Protein 2NLA (pdb70)

GO terms:
  GO:1903378 positive regulation of oxidative stress-induced neuron intrinsic apoptotic signaling pathway (P, IGI)
  GO:0005634 nucleus (C, IDA)
  GO:0005739 mitochondrion (C, IDA)
  GO:0016020 membrane (C, IDA)
  GO:0034097 response to cytokine (P, IDA)
  GO:0006974 DNA damage response (P, IMP)
  GO:0010507 negative regulation of autophagy (P, IMP)
  GO:0097192 extrinsic apoptotic signaling pathway in absence of ligand (P, IMP)
  GO:0005515 protein binding (F, IPI)
  GO:0005739 mitochondrion (C, HTP)
  GO:0005829 cytosol (C, TAS)
  GO:0043066 negative regulation of apoptotic process (P, IDA)
  GO:0051434 BH3 domain binding (F, IPI)
  GO:0043065 positive regulation of apoptotic process (P, IDA)
  GO:0097136 Bcl-2 family protein complex (C, IDA)
  GO:0005737 cytoplasm (C, TAS)
  GO:0005741 mitochondrial outer membrane (C, TAS)
  GO:0008320 transmembrane protein transporter activity (F, TAS)
  GO:2000811 negative regulation of anoikis (P, IMP)
  GO:2001240 negative regulation of extrinsic apoptotic signaling pathway in absence of ligand (P, IMP)

Nearest PDB structures (foldseek):
  2nla-assembly1_A  TM=1.007E+00  e=1.272E-20  Mus musculus
  4wmw-assembly1_A  TM=9.554E-01  e=6.494E-17  Escherichia coli K-12
  8svy-assembly1_A  TM=9.550E-01  e=6.813E-17  Escherichia coli
  6qz7-assembly1_A  TM=9.581E-01  e=9.999E-17  Escherichia coli
  4zbi-assembly4_D  TM=9.427E-01  e=6.813E-17  Homo sapiens

Radius of gyration: 14.7 Å; Cα contacts (8 Å, |Δi|>4): 193; chains: 2; bounding box: 34×35×36 Å

InterPro domains:
  IPR002475 Bcl2-like [PS50062] (213-314)
  IPR013281 Apoptosis regulator, Mcl-1 [PR01866] (236-252)
  IPR013281 Apoptosis regulator, Mcl-1 [PR01866] (253-266)
  IPR013281 Apoptosis regulator, Mcl-1 [PR01866] (268-283)
  IPR013281 Apoptosis regulator, Mcl-1 [PR01866] (322-335)
  IPR013281 Apoptosis regulator, Mcl-1 [PR01866] (337-350)
  IPR020717 Apoptosis regulator, Bcl-2, BH1 motif, conserved site [PS01080] (253-272)
  IPR020726 Apoptosis regulator, Bcl-2, BH2 motif, conserved site [PS01258] (305-316)
  IPR020728 Apoptosis regulator, Bcl-2, BH3 motif, conserved site [PS01259] (209-223)
  IPR026298 Bcl-2 family [PR01862] (246-258)
  IPR026298 Bcl-2 family [PR01862] (260-288)
  IPR026298 Bcl-2 family [PR01862] (289-313)
  IPR026298 Bcl-2 family [PTHR11256] (165-340)
  IPR026298 Bcl-2 family [cd06845] (175-318)
  IPR036834 Bcl-2-like superfamily [G3DSA:1.10.437.10] (170-319)
  IPR036834 Bcl-2-like superfamily [SSF56854] (117-348)
  IPR046371 Bcl-2, Bcl-2 homology region 1-3 [PF00452] (213-312)
  IPR046371 Bcl-2, Bcl-2 homology region 1-3 [SM00337] (213-312)

Organism: Homo sapiens (NCBI:txid9606)

Solvent-accessible surface area: 9145 Å² total; per-residue (Å²): 103,107,122,42,106,18,5,43,43,0,0,7,23,1,0,91,13,32,15,62,70,73,142,66,114,155,113,2,66,100,15,30,69,31,0,99,134,0,6,106,11,0,54,119,18,0,49,12,6,10,175,96,34,110,119,31,0,90,28,8,16,194,181,50,92,6,92,74,78,82,27,1,113,46,3,14,138,27,0,62,116,6,9,77,64,60,70,15,18,10,0,3,1,0,0,0,0,0,0,0,0,21,0,0,79,45,0,81,111,67,136,66,81,95,13,6,88,36,0,1,88,13,0,0,57,0,4,8,178,56,41,98,106,61,17,98,181,45,151,14,9,62,4,0,32,91,38,3,144,105,66,192,99,33,60,3,52,133,6,0,50,90,18,7,100,164,12,123,141,109,117

Foldseek 3Di:
DQVLVLQLLLLLQLLLCLLVVHHDDDDSPRNPPLSVLLSVLLNVVLVVLCVVCVPVLVVVCVVLVADDLVSLVVVLVVLLVVCPVVDDDVVSLSNLSSSLNVVCNVCVVVVNNVSSSSNSCSSSCSCCVRVVPVCVVQVHSNNVSVVRPD/DVPPVVVVVVVVVVVVVVVVD

Sequence (171 aa):
DDLYRQSLEIISRYLREQATGSKDSKPLGEAGAAGRRALETLRRVGDGVQRNHETAFQGMLRKLDIKNEDDVKSLSRVMIHVFSDGVTNWGRIVTLISFGAFVAKHLKTINQESCIEPLAESITDVLVRTKRDWLVKQRGWDGFVEFFHVDECAQLRRIGDKVNLRQKLLN

B-factor: mean 80.22, std 4.85, range [42.9, 97.97]

CATH classification: 1.10.437.10

Structure (mmCIF, N/CA/C/O backbone):
data_2NLA
#
_entry.id   2NLA
#
_cell.length_a   85.381
_cell.length_b   85.381
_cell.length_c   46.916
_cell.angle_alpha   90.00
_cell.angle_beta   90.00
_cell.angle_gamma   120.00
#
_symmetry.space_group_name_H-M   'P 63'
#
loop_
_entity.id
_entity.type
_entity.pdbx_description
1 polymer 'FUSION PROTEIN CONSISTING OF Induced myeloid leukemia cell differentiation protein Mcl-1 homolog'
2 polymer 'Phorbol-12-myristate-13-acetate-induced protein 1'
3 water water
#
loop_
_atom_site.group_PDB
_atom_site.id
_atom_site.type_symbol
_atom_site.label_atom_id
_atom_site.label_alt_id
_atom_site.label_comp_id
_atom_site.label_asym_id
_atom_site.label_entity_id
_atom_site.label_seq_id
_atom_site.pdbx_PDB_ins_code
_atom_site.Cartn_x
_atom_site.Cartn_y
_atom_site.Cartn_z
_atom_site.occupancy
_atom_site.B_iso_or_equiv
_atom_site.auth_seq_id
_atom_site.auth_comp_id
_atom_site.auth_asym_id
_atom_site.auth_atom_id
_atom_site.pdbx_PDB_model_num
ATOM 1 N N . ASP A 1 2 ? -28.708 22.585 -9.110 1.00 96.19 172 ASP A N 1
ATOM 2 C CA . ASP A 1 2 ? -29.167 21.236 -9.556 1.00 96.26 172 ASP A CA 1
ATOM 3 C C . ASP A 1 2 ? -30.471 20.842 -8.860 1.00 95.89 172 ASP A C 1
ATOM 4 O O . ASP A 1 2 ? -30.464 20.263 -7.770 1.00 95.71 172 ASP A O 1
ATOM 9 N N . ASP A 1 3 ? -31.584 21.178 -9.506 1.00 95.58 173 ASP A N 1
ATOM 10 C CA . ASP A 1 3 ? -32.917 20.781 -9.066 1.00 95.01 173 ASP A CA 1
ATOM 11 C C . ASP A 1 3 ? -33.007 19.240 -8.998 1.00 94.17 173 ASP A C 1
ATOM 12 O O . ASP A 1 3 ? -32.761 18.667 -7.931 1.00 94.07 173 ASP A O 1
ATOM 17 N N . LEU A 1 4 ? -33.320 18.573 -10.119 1.00 93.04 174 LEU A N 1
ATOM 18 C CA . LEU A 1 4 ? -33.461 17.096 -10.125 1.00 91.69 174 LEU A CA 1
ATOM 19 C C . LEU A 1 4 ? -32.103 16.364 -10.148 1.00 90.46 174 LEU A C 1
ATOM 20 O O . LEU A 1 4 ? -31.827 15.563 -11.046 1.00 90.50 174 LEU A O 1
ATOM 25 N N . TYR A 1 5 ? -31.264 16.669 -9.161 1.00 88.83 175 TYR A N 1
ATOM 26 C CA . TYR A 1 5 ? -30.038 15.920 -8.877 1.00 87.01 175 TYR A CA 1
ATOM 27 C C . TYR A 1 5 ? -30.017 15.536 -7.400 1.00 85.85 175 TYR A C 1
ATOM 28 O O . TYR A 1 5 ? -29.629 14.428 -7.038 1.00 85.33 175 TYR A O 1
ATOM 37 N N . ARG A 1 6 ? -30.410 16.492 -6.554 1.00 84.57 176 ARG A N 1
ATOM 38 C CA . ARG A 1 6 ? -30.531 16.299 -5.109 1.00 83.22 176 ARG A CA 1
ATOM 39 C C . ARG A 1 6 ? -31.537 15.175 -4.828 1.00 82.34 176 ARG A C 1
ATOM 40 O O . ARG A 1 6 ? -31.417 14.449 -3.833 1.00 81.93 176 ARG A O 1
ATOM 48 N N . GLN A 1 7 ? -32.518 15.064 -5.731 1.00 81.30 177 GLN A N 1
ATOM 49 C CA . GLN A 1 7 ? -33.502 13.981 -5.787 1.00 80.15 177 GLN A CA 1
ATOM 50 C C . GLN A 1 7 ? -32.855 12.654 -6.152 1.00 79.64 177 GLN A C 1
ATOM 51 O O . GLN A 1 7 ? -33.261 11.613 -5.648 1.00 79.62 177 GLN A O 1
ATOM 57 N N . SER A 1 8 ? -31.861 12.680 -7.033 1.00 78.96 178 SER A N 1
ATOM 58 C CA . SER A 1 8 ? -31.112 11.458 -7.343 1.00 78.56 178 SER A CA 1
ATOM 59 C C . SER A 1 8 ? -30.184 11.094 -6.203 1.00 77.98 178 SER A C 1
ATOM 60 O O . SER A 1 8 ? -30.027 9.924 -5.871 1.00 77.76 178 SER A O 1
ATOM 63 N N . LEU A 1 9 ? -29.563 12.112 -5.621 1.00 77.72 179 LEU A N 1
ATOM 64 C CA . LEU A 1 9 ? -28.608 11.917 -4.546 1.00 77.61 179 LEU A CA 1
ATOM 65 C C . LEU A 1 9 ? -29.237 11.210 -3.356 1.00 77.79 179 LEU A C 1
ATOM 66 O O . LEU A 1 9 ? -28.654 10.271 -2.810 1.00 77.66 179 LEU A O 1
ATOM 71 N N . GLU A 1 10 ? -30.436 11.658 -2.983 1.00 78.01 180 GLU A N 1
ATOM 72 C CA . GLU A 1 10 ? -31.115 11.151 -1.806 1.00 78.20 180 GLU A CA 1
ATOM 73 C C . GLU A 1 10 ? -31.658 9.756 -2.029 1.00 78.28 180 GLU A C 1
ATOM 74 O O . GLU A 1 10 ? -31.723 8.961 -1.088 1.00 78.53 180 GLU A O 1
ATOM 80 N N . ILE A 1 11 ? -32.041 9.458 -3.268 1.00 78.47 181 ILE A N 1
ATOM 81 C CA . ILE A 1 11 ? -32.411 8.092 -3.653 1.00 78.98 181 ILE A CA 1
ATOM 82 C C . ILE A 1 11 ? -31.231 7.124 -3.456 1.00 79.18 181 ILE A C 1
ATOM 83 O O . ILE A 1 11 ? -31.352 6.110 -2.768 1.00 79.56 181 ILE A O 1
ATOM 88 N N . ILE A 1 12 ? -30.087 7.437 -4.049 1.00 79.21 182 ILE A N 1
ATOM 89 C CA . ILE A 1 12 ? -28.972 6.508 -4.003 1.00 79.18 182 ILE A CA 1
ATOM 90 C C . ILE A 1 12 ? -28.419 6.357 -2.576 1.00 79.39 182 ILE A C 1
ATOM 91 O O . ILE A 1 12 ? -28.136 5.235 -2.139 1.00 79.46 182 ILE A O 1
ATOM 96 N N . SER A 1 13 ? -28.320 7.465 -1.845 1.00 79.27 183 SER A N 1
ATOM 97 C CA . SER A 1 13 ? -27.808 7.423 -0.481 1.00 79.58 183 SER A CA 1
ATOM 98 C C . SER A 1 13 ? -28.629 6.521 0.399 1.00 79.54 183 SER A C 1
ATOM 99 O O . SER A 1 13 ? -28.082 5.800 1.222 1.00 79.41 183 SER A O 1
ATOM 102 N N . ARG A 1 14 ? -29.946 6.570 0.236 1.00 79.79 184 ARG A N 1
ATOM 103 C CA . ARG A 1 14 ? -30.816 5.840 1.146 1.00 80.25 184 ARG A CA 1
ATOM 104 C C . ARG A 1 14 ? -30.794 4.350 0.825 1.00 80.37 184 ARG A C 1
ATOM 105 O O . ARG A 1 14 ? -30.601 3.522 1.729 1.00 80.33 184 ARG A O 1
ATOM 113 N N . TYR A 1 15 ? -30.933 4.011 -0.458 1.00 80.73 185 TYR A N 1
ATOM 114 C CA . TYR A 1 15 ? -30.897 2.617 -0.874 1.00 81.09 185 TYR A CA 1
ATOM 115 C C . TYR A 1 15 ? -29.608 1.990 -0.392 1.00 81.12 185 TYR A C 1
ATOM 116 O O . TYR A 1 15 ? -29.606 0.883 0.166 1.00 80.82 185 TYR A O 1
ATOM 125 N N . LEU A 1 16 ? -28.515 2.714 -0.608 1.00 81.24 186 LEU A N 1
ATOM 126 C CA . LEU A 1 16 ? -27.206 2.244 -0.178 1.00 81.60 186 LEU A CA 1
ATOM 127 C C . LEU A 1 16 ? -27.072 2.145 1.353 1.00 81.65 186 LEU A C 1
ATOM 128 O O . LEU A 1 16 ? -26.534 1.149 1.841 1.00 81.75 186 LEU A O 1
ATOM 133 N N . ARG A 1 17 ? -27.576 3.135 2.099 1.00 81.72 187 ARG A N 1
ATOM 134 C CA . ARG A 1 17 ? -27.553 3.073 3.579 1.00 82.18 187 ARG A CA 1
ATOM 135 C C . ARG A 1 17 ? -28.386 1.919 4.145 1.00 81.62 187 ARG A C 1
ATOM 136 O O . ARG A 1 17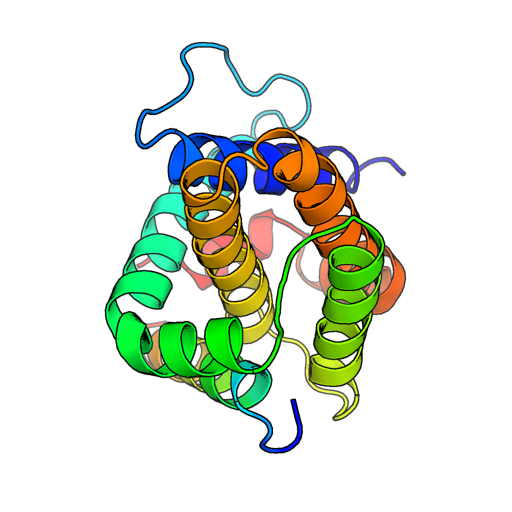 ? -27.977 1.272 5.112 1.00 81.26 187 ARG A O 1
ATOM 144 N N . GLU A 1 18 ? -29.541 1.663 3.537 1.00 81.47 188 GLU A N 1
ATOM 145 C CA . GLU A 1 18 ? -30.434 0.622 4.024 1.00 81.68 188 GLU A CA 1
ATOM 146 C C . GLU A 1 18 ? -29.893 -0.749 3.728 1.00 81.68 188 GLU A C 1
ATOM 147 O O . GLU A 1 18 ? -30.149 -1.692 4.479 1.00 81.67 188 GLU A O 1
ATOM 153 N N . GLN A 1 19 ? -29.159 -0.846 2.619 1.00 81.82 189 GLN A N 1
ATOM 154 C CA . GLN A 1 19 ? -28.493 -2.074 2.218 1.00 81.97 189 GLN A CA 1
ATOM 155 C C . GLN A 1 19 ? -27.343 -2.408 3.158 1.00 81.94 189 GLN A C 1
ATOM 156 O O . GLN A 1 19 ? -27.285 -3.511 3.700 1.00 82.09 189 GLN A O 1
ATOM 162 N N . ALA A 1 20 ? -26.444 -1.442 3.354 1.00 81.79 190 ALA A N 1
ATOM 163 C CA . ALA A 1 20 ? -25.364 -1.531 4.342 1.00 81.51 190 ALA A CA 1
ATOM 164 C C . ALA A 1 20 ? -25.864 -1.894 5.739 1.00 81.30 190 ALA A C 1
ATOM 165 O O . ALA A 1 20 ? -25.336 -2.809 6.369 1.00 81.20 190 ALA A O 1
ATOM 167 N N . THR A 1 21 ? -26.885 -1.176 6.207 1.00 81.35 191 THR A N 1
ATOM 168 C CA . THR A 1 21 ? -27.446 -1.386 7.549 1.00 81.42 191 THR A CA 1
ATOM 169 C C . THR A 1 21 ? -28.533 -2.464 7.589 1.00 81.33 191 THR A C 1
ATOM 170 O O . THR A 1 21 ? -29.057 -2.766 8.647 1.00 81.30 191 THR A O 1
ATOM 174 N N . GLY A 1 22 ? -28.881 -3.034 6.438 1.00 81.55 192 GLY A N 1
ATOM 175 C CA . GLY A 1 22 ? -29.762 -4.203 6.394 1.00 81.66 192 GLY A CA 1
ATOM 176 C C . GLY A 1 22 ? -31.187 -3.945 6.828 1.00 81.86 192 GLY A C 1
ATOM 177 O O . GLY A 1 22 ? -32.074 -4.784 6.635 1.00 81.74 192 GLY A O 1
ATOM 178 N N . SER A 1 23 ? -31.406 -2.778 7.419 1.00 82.20 193 SER A N 1
ATOM 179 C CA . SER A 1 23 ? -32.737 -2.383 7.827 1.00 82.70 193 SER A CA 1
ATOM 180 C C . SER A 1 23 ? -33.137 -1.057 7.200 1.00 82.92 193 SER A C 1
ATOM 181 O O . SER A 1 23 ? -32.290 -0.174 6.970 1.00 82.43 193 SER A O 1
ATOM 184 N N . LYS A 1 24 ? -34.444 -0.956 6.932 1.00 83.55 194 LYS A N 1
ATOM 185 C CA . LYS A 1 24 ? -35.075 0.205 6.295 1.00 83.98 194 LYS A CA 1
ATOM 186 C C . LYS A 1 24 ? -35.195 1.369 7.253 1.00 83.93 194 LYS A C 1
ATOM 187 O O . LYS A 1 24 ? -35.478 1.192 8.437 1.00 83.68 194 LYS A O 1
ATOM 193 N N . ASP A 1 25 ? -34.966 2.559 6.716 1.00 84.29 195 ASP A N 1
ATOM 194 C CA . ASP A 1 25 ? -34.904 3.773 7.508 1.00 85.08 195 ASP A CA 1
ATOM 195 C C . ASP A 1 25 ? -36.315 4.266 7.864 1.00 85.19 195 ASP A C 1
ATOM 196 O O . ASP A 1 25 ? -37.235 4.187 7.046 1.00 85.43 195 ASP A O 1
ATOM 201 N N . SER A 1 26 ? -36.482 4.769 9.084 1.00 85.19 196 SER A N 1
ATOM 202 C CA . SER A 1 26 ? -37.801 5.173 9.561 1.00 85.35 196 SER A CA 1
ATOM 203 C C . SER A 1 26 ? -38.208 6.624 9.268 1.00 85.54 196 SER A C 1
ATOM 204 O O . SER A 1 26 ? -39.339 7.011 9.570 1.00 85.36 196 SER A O 1
ATOM 207 N N . LYS A 1 27 ? -37.310 7.417 8.678 1.00 85.84 197 LYS A N 1
ATOM 208 C CA . LYS A 1 27 ? -37.608 8.832 8.348 1.00 86.07 197 LYS A CA 1
ATOM 209 C C . LYS A 1 27 ? -38.035 9.014 6.877 1.00 86.13 197 LYS A C 1
ATOM 210 O O . LYS A 1 27 ? -37.373 8.474 5.981 1.00 86.06 197 LYS A O 1
ATOM 216 N N . PRO A 1 28 ? -39.149 9.751 6.624 1.00 86.24 198 PRO A N 1
ATOM 217 C CA . PRO A 1 28 ? -39.644 9.986 5.252 1.00 86.58 198 PRO A CA 1
ATOM 218 C C . PRO A 1 28 ? -38.617 10.683 4.330 1.00 87.02 198 PRO A C 1
ATOM 219 O O . PRO A 1 28 ? -37.948 11.625 4.770 1.00 87.20 198 PRO A O 1
ATOM 223 N N . LEU A 1 29 ? -38.515 10.222 3.075 1.00 87.43 199 LEU A N 1
ATOM 224 C CA . LEU A 1 29 ? -37.532 10.718 2.083 1.00 87.73 199 LEU A CA 1
ATOM 225 C C . LEU A 1 29 ? -37.874 12.120 1.531 1.00 87.90 199 LEU A C 1
ATOM 226 O O . LEU A 1 29 ? -38.302 12.261 0.377 1.00 88.08 199 LEU A O 1
ATOM 231 N N . GLY A 1 30 ? -37.628 13.146 2.351 1.00 88.03 200 GLY A N 1
ATOM 232 C CA . GLY A 1 30 ? -38.245 14.480 2.212 1.00 88.03 200 GLY A CA 1
ATOM 233 C C . GLY A 1 30 ? -37.753 15.473 1.169 1.00 88.06 200 GLY A C 1
ATOM 234 O O . GLY A 1 30 ? -38.363 16.543 1.004 1.00 87.98 200 GLY A O 1
ATOM 235 N N . GLU A 1 31 ? -36.654 15.146 0.481 1.00 88.02 201 GLU A N 1
ATOM 236 C CA . GLU A 1 31 ? -36.219 15.937 -0.680 1.00 88.10 201 GLU A CA 1
ATOM 237 C C . GLU A 1 31 ? -36.055 15.078 -1.936 1.00 87.43 201 GLU A C 1
ATOM 238 O O . GLU A 1 31 ? -34.993 15.045 -2.556 1.00 87.50 201 GLU A O 1
ATOM 244 N N . ALA A 1 32 ? -37.128 14.370 -2.276 1.00 86.94 202 ALA A N 1
ATOM 245 C CA . ALA A 1 32 ? -37.278 13.697 -3.559 1.00 86.49 202 ALA A CA 1
ATOM 246 C C . ALA A 1 32 ? -38.756 13.730 -3.882 1.00 86.15 202 ALA A C 1
ATOM 247 O O . ALA A 1 32 ? -39.151 13.685 -5.043 1.00 86.00 202 ALA A O 1
ATOM 249 N N . GLY A 1 33 ? -39.560 13.820 -2.824 1.00 86.03 203 GLY A N 1
ATOM 250 C CA . GLY A 1 33 ? -41.009 13.946 -2.923 1.00 85.74 203 GLY A CA 1
ATOM 251 C C . GLY A 1 33 ? -41.664 12.745 -3.579 1.00 85.44 203 GLY A C 1
ATOM 252 O O . GLY A 1 33 ? -41.189 11.611 -3.440 1.00 85.29 203 GLY A O 1
ATOM 253 N N . ALA A 1 34 ? -42.752 13.006 -4.303 1.00 85.17 204 ALA A N 1
ATOM 254 C CA . ALA A 1 34 ? -43.541 11.955 -4.945 1.00 84.72 204 ALA A CA 1
ATOM 255 C C . ALA A 1 34 ? -42.720 11.167 -5.968 1.00 84.31 204 ALA A C 1
ATOM 256 O O . ALA A 1 34 ? -42.670 9.928 -5.898 1.00 84.17 204 ALA A O 1
ATOM 258 N N . ALA A 1 35 ? -42.066 11.891 -6.885 1.00 83.81 205 ALA A N 1
ATOM 259 C CA . ALA A 1 35 ? -41.222 11.294 -7.941 1.00 83.27 205 ALA A CA 1
ATOM 260 C C . ALA A 1 35 ? -40.142 10.339 -7.409 1.00 82.77 205 ALA A C 1
ATOM 261 O O . ALA A 1 35 ? -40.064 9.187 -7.839 1.00 82.55 205 ALA A O 1
ATOM 263 N N . GLY A 1 36 ? -39.344 10.823 -6.456 1.00 82.48 206 GLY A N 1
ATOM 264 C CA . GLY A 1 36 ? -38.197 10.090 -5.915 1.00 82.21 206 GLY A CA 1
ATOM 265 C C . GLY A 1 36 ? -38.456 8.920 -4.971 1.00 81.89 206 GLY A C 1
ATOM 266 O O . GLY A 1 36 ? -37.671 7.959 -4.949 1.00 82.04 206 GLY A O 1
ATOM 267 N N . ARG A 1 37 ? -39.530 8.994 -4.183 1.00 81.32 207 ARG A N 1
ATOM 268 C CA . ARG A 1 37 ? -39.900 7.893 -3.295 1.00 80.85 207 ARG A CA 1
ATOM 269 C C . ARG A 1 37 ? -40.380 6.678 -4.076 1.00 80.70 207 ARG A C 1
ATOM 270 O O . ARG A 1 37 ? -40.006 5.547 -3.733 1.00 80.52 207 ARG A O 1
ATOM 278 N N . ARG A 1 38 ? -41.186 6.926 -5.122 1.00 80.60 208 ARG A N 1
ATOM 279 C CA . ARG A 1 38 ? -41.640 5.894 -6.087 1.00 80.33 208 ARG A CA 1
ATOM 280 C C . ARG A 1 38 ? -40.502 5.026 -6.674 1.00 80.65 208 ARG A C 1
ATOM 281 O O . ARG A 1 38 ? -40.630 3.798 -6.743 1.00 80.72 208 ARG A O 1
ATOM 289 N N . ALA A 1 39 ? -39.402 5.676 -7.079 1.00 80.81 209 ALA A N 1
ATOM 290 C CA . ALA A 1 39 ? -38.213 5.026 -7.673 1.00 80.55 209 ALA A CA 1
ATOM 291 C C . ALA A 1 39 ? -37.377 4.249 -6.664 1.00 80.56 209 ALA A C 1
ATOM 292 O O . ALA A 1 39 ? -36.681 3.308 -7.039 1.00 80.52 209 ALA A O 1
ATOM 294 N N . LEU A 1 40 ? -37.423 4.671 -5.397 1.00 80.54 210 LEU A N 1
ATOM 295 C CA . LEU A 1 40 ? -36.772 3.962 -4.296 1.00 80.35 210 LEU A CA 1
ATOM 296 C C . LEU A 1 40 ? -37.446 2.603 -4.104 1.00 80.11 210 LEU A C 1
ATOM 297 O O . LEU A 1 40 ? -36.777 1.581 -3.958 1.00 79.65 210 LEU A O 1
ATOM 302 N N . GLU A 1 41 ? -38.779 2.620 -4.114 1.00 80.09 211 GLU A N 1
ATOM 303 C CA . GLU A 1 41 ? -39.604 1.415 -4.079 1.00 80.39 211 GLU A CA 1
ATOM 304 C C . GLU A 1 41 ? -39.255 0.471 -5.243 1.00 79.67 211 GLU A C 1
ATOM 305 O O . GLU A 1 41 ? -39.212 -0.748 -5.045 1.00 79.53 211 GLU A O 1
ATOM 311 N N . THR A 1 42 ? -39.030 1.047 -6.439 1.00 79.01 212 THR A N 1
ATOM 312 C CA . THR A 1 42 ? -38.638 0.311 -7.662 1.00 78.69 212 THR A CA 1
ATOM 313 C C . THR A 1 42 ? -37.203 -0.193 -7.581 1.00 78.62 212 THR A C 1
ATOM 314 O O . THR A 1 42 ? -36.896 -1.302 -8.048 1.00 78.55 212 THR A O 1
ATOM 318 N N . LEU A 1 43 ? -36.331 0.656 -7.025 1.00 78.22 213 LEU A N 1
ATOM 319 C CA . LEU A 1 43 ? -34.914 0.386 -6.893 1.00 77.52 213 LEU A CA 1
ATOM 320 C C . LEU A 1 43 ? -34.677 -0.748 -5.912 1.00 77.46 213 LEU A C 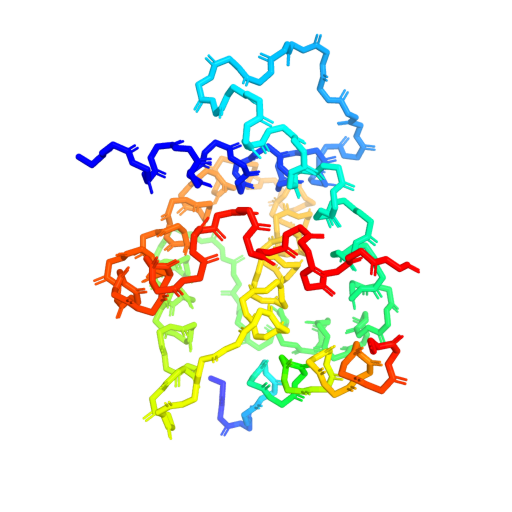1
ATOM 321 O O . LEU A 1 43 ? -33.976 -1.701 -6.229 1.00 77.82 213 LEU A O 1
ATOM 326 N N . ARG A 1 44 ? -35.267 -0.654 -4.726 1.00 76.99 214 ARG A N 1
ATOM 327 C CA . ARG A 1 44 ? -35.249 -1.762 -3.792 1.00 76.70 214 ARG A CA 1
ATOM 328 C C . ARG A 1 44 ? -35.647 -3.046 -4.475 1.00 76.52 214 ARG A C 1
ATOM 329 O O . ARG A 1 44 ? -35.030 -4.066 -4.257 1.00 76.42 214 ARG A O 1
ATOM 337 N N . ARG A 1 45 ? -36.694 -3.002 -5.294 1.00 76.89 215 ARG A N 1
ATOM 338 C CA . ARG A 1 45 ? -37.163 -4.206 -5.983 1.00 77.02 215 ARG A CA 1
ATOM 339 C C . ARG A 1 45 ? -36.153 -4.733 -6.993 1.00 77.54 215 ARG A C 1
ATOM 340 O O . ARG A 1 45 ? -35.745 -5.886 -6.901 1.00 77.90 215 ARG A O 1
ATOM 348 N N . VAL A 1 46 ? -35.736 -3.896 -7.939 1.00 77.84 216 VAL A N 1
ATOM 349 C CA . VAL A 1 46 ? -34.840 -4.375 -8.995 1.00 78.28 216 VAL A CA 1
ATOM 350 C C . VAL A 1 46 ? -33.381 -4.604 -8.520 1.00 78.37 216 VAL A C 1
ATOM 351 O O . VAL A 1 46 ? -32.822 -5.678 -8.750 1.00 78.57 216 VAL A O 1
ATOM 355 N N . GLY A 1 47 ? -32.801 -3.621 -7.826 1.00 78.30 217 GLY A N 1
ATOM 356 C CA . GLY A 1 47 ? -31.427 -3.708 -7.305 1.00 77.88 217 GLY A CA 1
ATOM 357 C C . GLY A 1 47 ? -31.124 -4.909 -6.418 1.00 77.65 217 GLY A C 1
ATOM 358 O O . GLY A 1 47 ? -29.998 -5.399 -6.397 1.00 78.00 217 GLY A O 1
ATOM 359 N N . ASP A 1 48 ? -32.121 -5.390 -5.682 1.00 77.35 218 ASP A N 1
ATOM 360 C CA . ASP A 1 48 ? -31.946 -6.580 -4.846 1.00 77.15 218 ASP A CA 1
ATOM 361 C C . ASP A 1 48 ? -31.899 -7.847 -5.687 1.00 77.21 218 ASP A C 1
ATOM 362 O O . ASP A 1 48 ? -31.272 -8.828 -5.293 1.00 77.36 218 ASP A O 1
ATOM 367 N N . GLY A 1 49 ? -32.580 -7.826 -6.831 1.00 77.10 219 GLY A N 1
ATOM 368 C CA . GLY A 1 49 ? -32.552 -8.945 -7.762 1.00 77.28 219 GLY A CA 1
ATOM 369 C C . GLY A 1 49 ? -31.235 -8.964 -8.505 1.00 77.60 219 GLY A C 1
ATOM 370 O O . GLY A 1 49 ? -30.616 -10.024 -8.673 1.00 77.72 219 GLY A O 1
ATOM 371 N N . VAL A 1 50 ? -30.808 -7.772 -8.927 1.00 77.56 220 VAL A N 1
ATOM 372 C CA . VAL A 1 50 ? -29.552 -7.584 -9.618 1.00 77.34 220 VAL A CA 1
ATOM 373 C C . VAL A 1 50 ? -28.491 -8.150 -8.720 1.00 77.42 220 VAL A C 1
ATOM 374 O O . VAL A 1 50 ? -27.698 -8.965 -9.165 1.00 77.66 220 VAL A O 1
ATOM 378 N N . GLN A 1 51 ? -28.507 -7.738 -7.450 1.00 77.28 221 GLN A N 1
ATOM 379 C CA . GLN A 1 51 ? -27.497 -8.148 -6.473 1.00 77.28 221 GLN A CA 1
ATOM 380 C C . GLN A 1 51 ? -27.500 -9.653 -6.312 1.00 77.28 221 GLN A C 1
ATOM 381 O O . GLN A 1 51 ? -26.457 -10.296 -6.232 1.00 77.06 221 GLN A O 1
ATOM 387 N N . ARG A 1 52 ? -28.702 -10.201 -6.311 1.00 77.91 222 ARG A N 1
ATOM 388 C CA . ARG A 1 52 ? -28.919 -11.611 -6.055 1.00 78.41 222 ARG A CA 1
ATOM 389 C C . ARG A 1 52 ? -28.577 -12.417 -7.297 1.00 77.86 222 ARG A C 1
ATOM 390 O O . ARG A 1 52 ? -28.001 -13.504 -7.188 1.00 78.07 222 ARG A O 1
ATOM 398 N N . ASN A 1 53 ? -28.916 -11.878 -8.464 1.00 76.91 223 ASN A N 1
ATOM 399 C CA . ASN A 1 53 ? -28.602 -12.544 -9.721 1.00 76.69 223 ASN A CA 1
ATOM 400 C C . ASN A 1 53 ? -27.131 -12.555 -10.085 1.00 75.93 223 ASN A C 1
ATOM 401 O O . ASN A 1 53 ? -26.659 -13.472 -10.734 1.00 75.89 223 ASN A O 1
ATOM 406 N N . HIS A 1 54 ? -26.411 -11.528 -9.678 1.00 75.51 224 HIS A N 1
ATOM 407 C CA . HIS A 1 54 ? -25.024 -11.386 -10.083 1.00 75.17 224 HIS A CA 1
ATOM 408 C C . HIS A 1 54 ? -24.082 -11.364 -8.906 1.00 75.08 224 HIS A C 1
ATOM 409 O O . HIS A 1 54 ? -22.959 -10.857 -9.044 1.00 74.88 224 HIS A O 1
ATOM 416 N N . GLU A 1 55 ? -24.548 -11.922 -7.774 1.00 74.93 225 GLU A N 1
ATOM 417 C CA . GLU A 1 55 ? -23.772 -12.047 -6.528 1.00 74.94 225 GLU A CA 1
ATOM 418 C C . GLU A 1 55 ? -22.327 -12.540 -6.770 1.00 75.35 225 GLU A C 1
ATOM 419 O O . GLU A 1 55 ? -21.388 -11.966 -6.200 1.00 75.41 225 GLU A O 1
ATOM 425 N N . THR A 1 56 ? -22.140 -13.559 -7.624 1.00 75.24 226 THR A N 1
ATOM 426 C CA . THR A 1 56 ? -20.783 -14.019 -7.942 1.00 75.44 226 THR A CA 1
ATOM 427 C C . THR A 1 56 ? -19.979 -13.008 -8.782 1.00 75.73 226 THR A C 1
ATOM 428 O O . THR A 1 56 ? -18.853 -12.648 -8.414 1.00 75.61 226 THR A O 1
ATOM 432 N N . ALA A 1 57 ? -20.553 -12.562 -9.900 1.00 76.01 227 ALA A N 1
ATOM 433 C CA . ALA A 1 57 ? -19.928 -11.534 -10.729 1.00 76.13 227 ALA A CA 1
ATOM 434 C C . ALA A 1 57 ? -19.575 -10.341 -9.852 1.00 76.53 227 ALA A C 1
ATOM 435 O O . ALA A 1 57 ? -18.465 -9.798 -9.903 1.00 76.42 227 ALA A O 1
ATOM 437 N N . PHE A 1 58 ? -20.526 -9.952 -9.020 1.00 77.14 228 PHE A N 1
ATOM 438 C CA . PHE A 1 58 ? -20.328 -8.804 -8.161 1.00 77.88 228 PHE A CA 1
ATOM 439 C C . PHE A 1 58 ? -19.156 -9.005 -7.233 1.00 78.36 228 PHE A C 1
ATOM 440 O O . PHE A 1 58 ? -18.270 -8.142 -7.166 1.00 78.45 228 PHE A O 1
ATOM 448 N N . GLN A 1 59 ? -19.149 -10.163 -6.561 1.00 78.99 229 GLN A N 1
ATOM 449 C CA . GLN A 1 59 ? -18.094 -10.549 -5.616 1.00 79.20 229 GLN A CA 1
ATOM 450 C C . GLN A 1 59 ? -16.735 -10.567 -6.297 1.00 79.47 229 GLN A C 1
ATOM 451 O O . GLN A 1 59 ? -15.762 -10.080 -5.748 1.00 79.23 229 GLN A O 1
ATOM 457 N N . GLY A 1 60 ? -16.686 -11.095 -7.511 1.00 80.34 230 GLY A N 1
ATOM 458 C CA . GLY A 1 60 ? -15.457 -11.109 -8.288 1.00 81.71 230 GLY A CA 1
ATOM 459 C C . GLY A 1 60 ? -14.842 -9.738 -8.496 1.00 82.80 230 GLY A C 1
ATOM 460 O O . GLY A 1 60 ? -13.615 -9.585 -8.442 1.00 82.82 230 GLY A O 1
ATOM 461 N N . MET A 1 61 ? -15.695 -8.743 -8.737 1.00 83.85 231 MET A N 1
ATOM 462 C CA . MET A 1 61 ? -15.237 -7.384 -9.008 1.00 85.27 231 MET A CA 1
ATOM 463 C C . MET A 1 61 ? -14.826 -6.623 -7.765 1.00 84.67 231 MET A C 1
ATOM 464 O O . MET A 1 61 ? -13.783 -5.955 -7.772 1.00 85.02 231 MET A O 1
ATOM 469 N N . LEU A 1 62 ? -15.644 -6.705 -6.714 1.00 84.07 232 LEU A N 1
ATOM 470 C CA . LEU A 1 62 ? -15.314 -6.094 -5.425 1.00 83.44 232 LEU A CA 1
ATOM 471 C C . LEU A 1 62 ? -13.938 -6.552 -4.886 1.00 83.29 232 LEU A C 1
ATOM 472 O O . LEU A 1 62 ? -13.233 -5.788 -4.213 1.00 83.29 232 LEU A O 1
ATOM 477 N N . ARG A 1 63 ? -13.563 -7.788 -5.209 1.00 83.08 233 ARG A N 1
ATOM 478 C CA . ARG A 1 63 ? -12.236 -8.317 -4.917 1.00 83.31 233 ARG A CA 1
ATOM 479 C C . ARG A 1 63 ? -11.133 -7.503 -5.611 1.00 83.71 233 ARG A C 1
ATOM 480 O O . ARG A 1 63 ? -10.306 -6.871 -4.939 1.00 83.87 233 ARG A O 1
ATOM 488 N N . LYS A 1 64 ? -11.149 -7.504 -6.949 1.00 83.93 234 LYS A N 1
ATOM 489 C CA . LYS A 1 64 ? -10.146 -6.815 -7.783 1.00 84.36 234 LYS A CA 1
ATOM 490 C C . LYS A 1 64 ? -9.921 -5.354 -7.421 1.00 84.12 234 LYS A C 1
ATOM 491 O O . LYS A 1 64 ? -8.804 -4.852 -7.528 1.00 84.15 234 LYS A O 1
ATOM 497 N N . LEU A 1 65 ? -10.992 -4.688 -7.002 1.00 84.11 235 LEU A N 1
ATOM 498 C CA . LEU A 1 65 ? -10.935 -3.307 -6.576 1.00 84.24 235 LEU A CA 1
ATOM 499 C C . LEU A 1 65 ? -10.827 -3.330 -5.085 1.00 84.67 235 LEU A C 1
ATOM 500 O O . LEU A 1 65 ? -11.815 -3.163 -4.375 1.00 85.32 235 LEU A O 1
ATOM 505 N N . ASP A 1 66 ? -9.630 -3.598 -4.608 1.00 85.12 236 ASP A N 1
ATOM 506 C CA . ASP A 1 66 ? -9.331 -3.495 -3.195 1.00 85.76 236 ASP A CA 1
ATOM 507 C C . ASP A 1 66 ? -9.848 -2.139 -2.718 1.00 85.72 236 ASP A C 1
ATOM 508 O O . ASP A 1 66 ? -9.250 -1.090 -2.988 1.00 85.88 236 ASP A O 1
ATOM 513 N N . ILE A 1 67 ? -10.974 -2.179 -2.020 1.00 85.79 237 ILE A N 1
ATOM 514 C CA . ILE A 1 67 ? -11.755 -0.971 -1.762 1.00 86.01 237 ILE A CA 1
ATOM 515 C C . ILE A 1 67 ? -11.696 -0.581 -0.276 1.00 85.72 237 ILE A C 1
ATOM 516 O O . ILE A 1 67 ? -12.229 -1.266 0.603 1.00 85.69 237 ILE A O 1
ATOM 521 N N . LYS A 1 68 ? -11.008 0.515 -0.003 1.00 85.35 238 LYS A N 1
ATOM 522 C CA . LYS A 1 68 ? -10.692 0.873 1.365 1.00 85.17 238 LYS A CA 1
ATOM 523 C C . LYS A 1 68 ? -11.044 2.344 1.583 1.00 85.14 238 LYS A C 1
ATOM 524 O O . LYS A 1 68 ? -12.170 2.648 1.947 1.00 85.48 238 LYS A O 1
ATOM 530 N N . ASN A 1 69 ? -10.085 3.242 1.328 1.00 84.89 239 ASN A N 1
ATOM 531 C CA . ASN A 1 69 ? -10.238 4.695 1.489 1.00 84.30 239 ASN A CA 1
ATOM 532 C C . ASN A 1 69 ? -11.220 5.391 0.525 1.00 84.05 239 ASN A C 1
ATOM 533 O O . ASN A 1 69 ? -11.963 4.743 -0.232 1.00 83.67 239 ASN A O 1
ATOM 538 N N . GLU A 1 70 ? -11.181 6.723 0.542 1.00 83.80 240 GLU A N 1
ATOM 539 C CA . GLU A 1 70 ? -12.086 7.551 -0.263 1.00 83.57 240 GLU A CA 1
ATOM 540 C C . GLU A 1 70 ? -11.649 7.630 -1.729 1.00 83.34 240 GLU A C 1
ATOM 541 O O . GLU A 1 70 ? -12.490 7.766 -2.639 1.00 83.28 240 GLU A O 1
ATOM 547 N N . ASP A 1 71 ? -10.340 7.538 -1.955 1.00 82.71 241 ASP A N 1
ATOM 548 C CA . ASP A 1 71 ? -9.818 7.571 -3.308 1.00 82.17 241 ASP A CA 1
ATOM 549 C C . ASP A 1 71 ? -10.207 6.349 -4.131 1.00 81.65 241 ASP A C 1
ATOM 550 O O . ASP A 1 71 ? -10.387 6.465 -5.348 1.00 81.34 241 ASP A O 1
ATOM 555 N N . ASP A 1 72 ? -10.320 5.194 -3.464 1.00 81.13 242 ASP A N 1
ATOM 556 C CA . ASP A 1 72 ? -10.770 3.954 -4.089 1.00 80.73 242 ASP A CA 1
ATOM 557 C C . ASP A 1 72 ? -12.177 4.178 -4.563 1.00 80.51 242 ASP A C 1
ATOM 558 O O . ASP A 1 72 ? -12.612 3.601 -5.548 1.00 80.51 242 ASP A O 1
ATOM 563 N N . VAL A 1 73 ? -12.895 5.029 -3.842 1.00 80.51 243 VAL A N 1
ATOM 564 C CA . VAL A 1 73 ? -14.278 5.350 -4.173 1.00 80.04 243 VAL A CA 1
ATOM 565 C C . VAL A 1 73 ? -14.301 6.282 -5.393 1.00 79.89 243 VAL A C 1
ATOM 566 O O . VAL A 1 73 ? -15.035 6.039 -6.350 1.00 79.72 243 VAL A O 1
ATOM 570 N N . LYS A 1 74 ? -13.476 7.329 -5.358 1.00 79.78 244 LYS A N 1
ATOM 571 C CA . LYS A 1 74 ? -13.314 8.231 -6.506 1.00 79.79 244 LYS A CA 1
ATOM 572 C C . LYS A 1 74 ? -12.838 7.475 -7.751 1.00 79.73 244 LYS A C 1
ATOM 573 O O . LYS A 1 74 ? -13.211 7.797 -8.874 1.00 79.61 244 LYS A O 1
ATOM 579 N N . SER A 1 75 ? -12.018 6.458 -7.532 1.00 79.87 245 SER A N 1
ATOM 580 C CA . SER A 1 75 ? -11.527 5.601 -8.601 1.00 79.79 245 SER A CA 1
ATOM 581 C C . SER A 1 75 ? -12.648 4.772 -9.245 1.00 79.72 245 SER A C 1
ATOM 582 O O . SER A 1 75 ? -12.639 4.554 -10.457 1.00 79.66 245 SER A O 1
ATOM 585 N N . LEU A 1 76 ? -13.594 4.316 -8.420 1.00 79.48 246 LEU A N 1
ATOM 586 C CA . LEU A 1 76 ? -14.674 3.448 -8.847 1.00 79.22 246 LEU A CA 1
ATOM 587 C C . LEU A 1 76 ?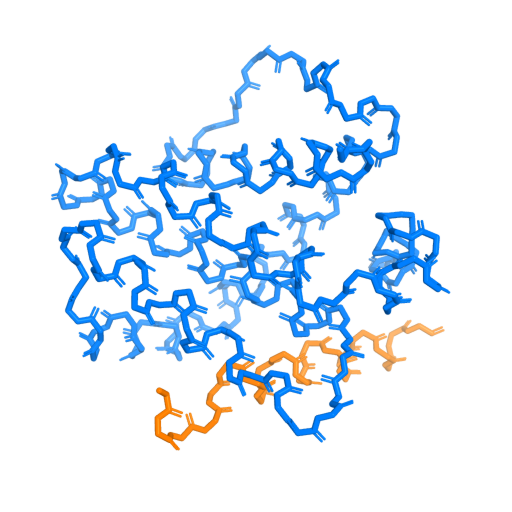 -15.651 4.253 -9.651 1.00 79.72 246 LEU A C 1
ATOM 588 O O . LEU A 1 76 ? -16.210 3.793 -10.654 1.00 79.48 246 LEU A O 1
ATOM 593 N N . SER A 1 77 ? -15.874 5.460 -9.160 1.00 80.68 247 SER A N 1
ATOM 594 C CA . SER A 1 77 ? -16.597 6.478 -9.879 1.00 81.74 247 SER A CA 1
ATOM 595 C C . SER A 1 77 ? -16.176 6.451 -11.345 1.00 82.25 247 SER A C 1
ATOM 596 O O . SER A 1 77 ? -17.020 6.385 -12.238 1.00 82.45 247 SER A O 1
ATOM 599 N N . ARG A 1 78 ? -14.867 6.456 -11.582 1.00 82.77 248 ARG A N 1
ATOM 600 C CA . ARG A 1 78 ? -14.327 6.472 -12.936 1.00 83.60 248 ARG A CA 1
ATOM 601 C C . ARG A 1 78 ? -14.712 5.221 -13.760 1.00 83.44 248 ARG A C 1
ATOM 602 O O . ARG A 1 78 ? -15.373 5.347 -14.788 1.00 83.61 248 ARG A O 1
ATOM 610 N N . VAL A 1 79 ? -14.344 4.026 -13.296 1.00 83.48 249 VAL A N 1
ATOM 611 C CA . VAL A 1 79 ? -14.873 2.757 -13.844 1.00 83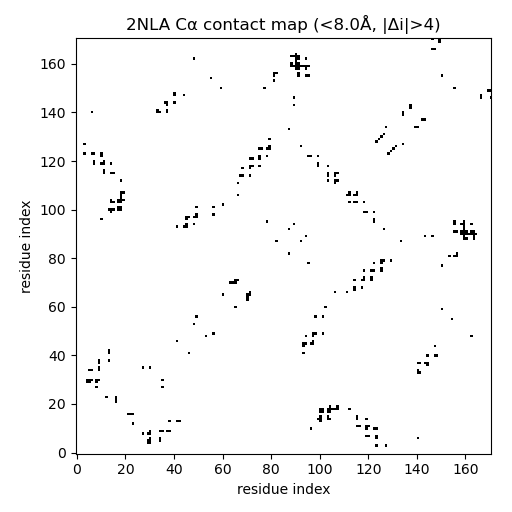.22 249 VAL A CA 1
ATOM 612 C C . VAL A 1 79 ? -16.312 2.903 -14.352 1.00 83.09 249 VAL A C 1
ATOM 613 O O . VAL A 1 79 ? -16.621 2.571 -15.501 1.00 82.76 249 VAL A O 1
ATOM 617 N N . MET A 1 80 ? -17.177 3.415 -13.482 1.00 82.97 250 MET A N 1
ATOM 618 C CA . MET A 1 80 ? -18.568 3.674 -13.830 1.00 83.41 250 MET A CA 1
ATOM 619 C C . MET A 1 80 ? -18.731 4.672 -14.969 1.00 82.42 250 MET A C 1
ATOM 620 O O . MET A 1 80 ? -19.483 4.420 -15.894 1.00 82.58 250 MET A O 1
ATOM 625 N N . ILE A 1 81 ? -18.029 5.797 -14.919 1.00 81.70 251 ILE A N 1
ATOM 626 C CA . ILE A 1 81 ? -18.042 6.705 -16.055 1.00 81.15 251 ILE A CA 1
ATOM 627 C C . ILE A 1 81 ? -17.756 5.875 -17.318 1.00 80.59 251 ILE A C 1
ATOM 628 O O . ILE A 1 81 ? -18.537 5.909 -18.266 1.00 80.71 251 ILE A O 1
ATOM 633 N N . HIS A 1 82 ? -16.670 5.096 -17.296 1.00 79.73 252 HIS A N 1
ATOM 634 C CA . HIS A 1 82 ? -16.210 4.308 -18.457 1.00 78.86 252 HIS A CA 1
ATOM 635 C C . HIS A 1 82 ? -17.230 3.302 -19.014 1.00 78.43 252 HIS A C 1
ATOM 636 O O . HIS A 1 82 ? -17.153 2.933 -20.188 1.00 78.75 252 HIS A O 1
ATOM 643 N N . VAL A 1 83 ? -18.177 2.857 -18.189 1.00 77.41 253 VAL A N 1
ATOM 644 C CA . VAL A 1 83 ? -19.253 1.967 -18.648 1.00 76.16 253 VAL A CA 1
ATOM 645 C C . VAL A 1 83 ? -19.980 2.535 -19.902 1.00 75.94 253 VAL A C 1
ATOM 646 O O . VAL A 1 83 ? -20.185 1.825 -20.906 1.00 75.62 253 VAL A O 1
ATOM 650 N N . PHE A 1 84 ? -20.311 3.828 -19.848 1.00 75.40 254 PHE A N 1
ATOM 651 C CA . PHE A 1 84 ? -21.113 4.496 -20.879 1.00 74.76 254 PHE A CA 1
ATOM 652 C C . PHE A 1 84 ? -20.350 5.017 -22.102 1.00 74.76 254 PHE A C 1
ATOM 653 O O . PHE A 1 84 ? -20.954 5.564 -23.036 1.00 74.76 254 PHE A O 1
ATOM 661 N N . SER A 1 85 ? -19.035 4.842 -22.097 1.00 74.68 255 SER A N 1
ATOM 662 C CA . SER A 1 85 ? -18.192 5.289 -23.199 1.00 75.09 255 SER A CA 1
ATOM 663 C C . SER A 1 85 ? -18.584 4.730 -24.575 1.00 75.29 255 SER A C 1
ATOM 664 O O . SER A 1 85 ? -18.309 5.355 -25.611 1.00 75.68 255 SER A O 1
ATOM 667 N N . ASP A 1 86 ? -19.224 3.561 -24.584 1.00 75.48 256 ASP A N 1
ATOM 668 C CA . ASP A 1 86 ? -19.633 2.905 -25.823 1.00 75.61 256 ASP A CA 1
ATOM 669 C C . ASP A 1 86 ? -20.778 3.637 -26.510 1.00 75.88 256 ASP A C 1
ATOM 670 O O . ASP A 1 86 ? -21.170 3.286 -27.630 1.00 76.13 256 ASP A O 1
ATOM 675 N N . GLY A 1 87 ? -21.294 4.658 -25.827 1.00 76.12 257 GLY A N 1
ATOM 676 C CA . GLY A 1 87 ? -22.325 5.527 -26.361 1.00 76.21 257 GLY A CA 1
ATOM 677 C C . GLY A 1 87 ? -23.701 5.057 -25.958 1.00 76.42 257 GLY A C 1
ATOM 678 O O . GLY A 1 87 ? -24.700 5.698 -26.275 1.00 76.54 257 GLY A O 1
ATOM 679 N N . VAL A 1 88 ? -23.768 3.936 -25.253 1.00 76.55 258 VAL A N 1
ATOM 680 C CA . VAL A 1 88 ? -25.067 3.398 -24.883 1.00 76.83 258 VAL A CA 1
ATOM 681 C C . VAL A 1 88 ? -25.417 3.782 -23.448 1.00 76.74 258 VAL A C 1
ATOM 682 O O . VAL A 1 88 ? -24.584 3.694 -22.551 1.00 76.63 258 VAL A O 1
ATOM 686 N N . THR A 1 89 ? -26.648 4.248 -23.274 1.00 76.66 259 THR A N 1
ATOM 687 C CA . THR A 1 89 ? -27.197 4.537 -21.967 1.00 76.81 259 THR A CA 1
ATOM 688 C C . THR A 1 89 ? -28.565 3.881 -21.866 1.00 76.90 259 THR A C 1
ATOM 689 O O . THR A 1 89 ? -29.408 4.011 -22.759 1.00 77.02 259 THR A O 1
ATOM 693 N N . ASN A 1 90 ? -28.763 3.147 -20.784 1.00 76.78 260 ASN A N 1
ATOM 694 C CA . ASN A 1 90 ? -30.065 2.596 -20.467 1.00 76.71 260 ASN A CA 1
ATOM 695 C C . ASN A 1 90 ? -30.134 2.347 -18.974 1.00 76.95 260 ASN A C 1
ATOM 696 O O . ASN A 1 90 ? -29.105 2.400 -18.290 1.00 77.24 260 ASN A O 1
ATOM 701 N N . TRP A 1 91 ? -31.339 2.085 -18.473 1.00 76.87 261 TRP A N 1
ATOM 702 C CA . TRP A 1 91 ? -31.568 1.950 -17.044 1.00 76.87 261 TRP A CA 1
ATOM 703 C C . TRP A 1 91 ? -30.933 0.697 -16.464 1.00 76.48 261 TRP A C 1
ATOM 704 O O . TRP A 1 91 ? -30.423 0.720 -15.341 1.00 76.92 261 TRP A O 1
ATOM 715 N N . GLY A 1 92 ? -30.965 -0.391 -17.232 1.00 75.59 262 GLY A N 1
ATOM 716 C CA . GLY A 1 92 ? -30.286 -1.625 -16.861 1.00 74.17 262 GLY A CA 1
ATOM 717 C C . GLY A 1 92 ? -28.904 -1.260 -16.380 1.00 73.45 262 GLY A C 1
ATOM 718 O O . GLY A 1 92 ? -28.544 -1.545 -15.258 1.00 73.55 262 GLY A O 1
ATOM 719 N N . ARG A 1 93 ? -28.143 -0.585 -17.224 1.00 72.74 263 ARG A N 1
ATOM 720 C CA . ARG A 1 93 ? -26.840 -0.088 -16.835 1.00 72.36 263 ARG A CA 1
ATOM 721 C C . ARG A 1 93 ? -26.935 0.734 -15.549 1.00 72.54 263 ARG A C 1
ATOM 722 O O . ARG A 1 93 ? -26.354 0.390 -14.490 1.00 72.50 263 ARG A O 1
ATOM 730 N N . ILE A 1 94 ? -27.684 1.823 -15.650 1.00 72.18 264 ILE A N 1
ATOM 731 C CA . ILE A 1 94 ? -27.905 2.706 -14.527 1.00 72.13 264 ILE A CA 1
ATOM 732 C C . ILE A 1 94 ? -28.185 1.954 -13.208 1.00 72.48 264 ILE A C 1
ATOM 733 O O . ILE A 1 94 ? -27.463 2.116 -12.220 1.00 72.54 264 ILE A O 1
ATOM 738 N N . VAL A 1 95 ? -29.201 1.101 -13.207 1.00 72.61 265 VAL A N 1
ATOM 739 C CA . VAL A 1 95 ? -29.591 0.438 -11.980 1.00 72.89 265 VAL A CA 1
ATOM 740 C C . VAL A 1 95 ? -28.472 -0.494 -11.496 1.00 73.27 265 VAL A C 1
ATOM 741 O O . VAL A 1 95 ? -28.152 -0.545 -10.288 1.00 72.88 265 VAL A O 1
ATOM 745 N N . THR A 1 96 ? -27.871 -1.194 -12.457 1.00 73.41 266 THR A N 1
ATOM 746 C CA . THR A 1 96 ? -26.778 -2.108 -12.197 1.00 73.63 266 THR A CA 1
ATOM 747 C C . THR A 1 96 ? -25.678 -1.342 -11.487 1.00 73.91 266 THR A C 1
ATOM 748 O O . THR A 1 96 ? -25.100 -1.834 -10.509 1.00 73.81 266 THR A O 1
ATOM 752 N N . LEU A 1 97 ? -25.415 -0.125 -11.949 1.00 74.20 267 LEU A N 1
ATOM 753 C CA . LEU A 1 97 ? -24.422 0.699 -11.273 1.00 75.20 267 LEU A CA 1
ATOM 754 C C . LEU A 1 97 ? -24.740 0.922 -9.790 1.00 75.25 267 LEU A C 1
ATOM 755 O O . LEU A 1 97 ? -23.885 0.719 -8.927 1.00 75.07 267 LEU A O 1
ATOM 760 N N . ILE A 1 98 ? -25.983 1.298 -9.499 1.00 75.79 268 ILE A N 1
ATOM 761 C CA . ILE A 1 98 ? -26.437 1.511 -8.108 1.00 76.20 268 ILE A CA 1
ATOM 762 C C . ILE A 1 98 ? -26.450 0.248 -7.252 1.00 76.05 268 ILE A C 1
ATOM 763 O O . ILE A 1 98 ? -26.135 0.308 -6.045 1.00 75.61 268 ILE A O 1
ATOM 768 N N . SER A 1 99 ? -26.824 -0.874 -7.885 1.00 75.78 269 SER A N 1
ATOM 769 C CA . SER A 1 99 ? -26.935 -2.163 -7.196 1.00 75.28 269 SER A CA 1
ATOM 770 C C . SER A 1 99 ? -25.555 -2.538 -6.710 1.00 75.04 269 SER A C 1
ATOM 771 O O . SER A 1 99 ? -25.394 -2.999 -5.555 1.00 75.00 269 SER A O 1
ATOM 774 N N . PHE A 1 100 ? -24.568 -2.315 -7.584 1.00 73.98 270 PHE A N 1
ATOM 775 C CA . PHE A 1 100 ? -23.169 -2.482 -7.207 1.00 73.90 270 PHE A CA 1
ATOM 776 C C . PHE A 1 100 ? -22.692 -1.529 -6.074 1.00 73.40 270 PHE A C 1
ATOM 777 O O . PHE A 1 100 ? -22.033 -1.970 -5.102 1.00 72.58 270 PHE A O 1
ATOM 785 N N . GLY A 1 101 ? -23.037 -0.247 -6.195 1.0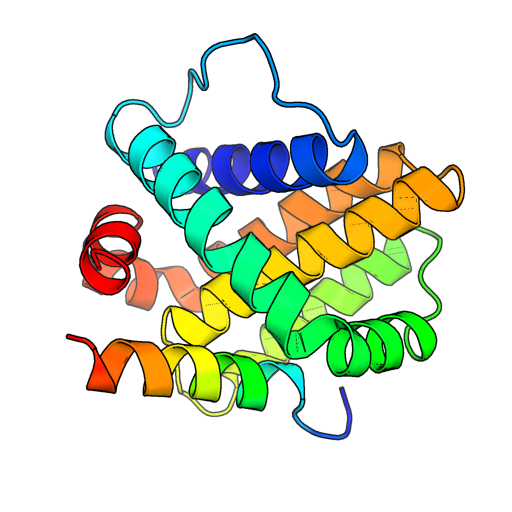0 72.69 271 GLY A N 1
ATOM 786 C CA . GLY A 1 101 ? -22.947 0.645 -5.049 1.00 73.26 271 GLY A CA 1
ATOM 787 C C . GLY A 1 101 ? -23.409 -0.025 -3.748 1.00 73.50 271 GLY A C 1
ATOM 788 O O . GLY A 1 101 ? -22.667 -0.079 -2.756 1.00 73.35 271 GLY A O 1
ATOM 789 N N . ALA A 1 102 ? -24.633 -0.545 -3.768 1.00 73.52 272 ALA A N 1
ATOM 790 C CA . ALA A 1 102 ? -25.217 -1.215 -2.627 1.00 73.87 272 ALA A CA 1
ATOM 791 C C . ALA A 1 102 ? -24.319 -2.339 -2.133 1.00 74.27 272 ALA A C 1
ATOM 792 O O . ALA A 1 102 ? -23.980 -2.430 -0.937 1.00 73.73 272 ALA A O 1
ATOM 794 N N . PHE A 1 103 ? -23.929 -3.187 -3.079 1.00 74.66 273 PHE A N 1
ATOM 795 C CA . PHE A 1 103 ? -23.115 -4.338 -2.782 1.00 75.13 273 PHE A CA 1
ATOM 796 C C . PHE A 1 103 ? -21.866 -3.844 -2.062 1.00 75.50 273 PHE A C 1
ATOM 797 O O . PHE A 1 103 ? -21.544 -4.306 -0.962 1.00 75.80 273 PHE A O 1
ATOM 805 N N . VAL A 1 104 ? -21.194 -2.867 -2.669 1.00 75.60 274 VAL A N 1
ATOM 806 C CA . VAL A 1 104 ? -19.944 -2.335 -2.122 1.00 75.60 274 VAL A CA 1
ATOM 807 C C . VAL A 1 104 ? -20.150 -1.724 -0.733 1.00 75.85 274 VAL A C 1
ATOM 808 O O . VAL A 1 104 ? -19.335 -1.922 0.179 1.00 75.55 274 VAL A O 1
ATOM 812 N N . ALA A 1 105 ? -21.254 -0.994 -0.592 1.00 76.38 275 ALA A N 1
ATOM 813 C CA . ALA A 1 105 ? -21.618 -0.320 0.656 1.00 76.89 275 ALA A CA 1
ATOM 814 C C . ALA A 1 105 ? -21.773 -1.315 1.815 1.00 77.35 275 ALA A C 1
ATOM 815 O O . ALA A 1 105 ? -21.347 -1.039 2.949 1.00 77.12 275 ALA A O 1
ATOM 817 N N . LYS A 1 106 ? -22.390 -2.465 1.517 1.00 77.76 276 LYS A N 1
ATOM 818 C CA . LYS A 1 106 ? -22.486 -3.586 2.468 1.00 77.76 276 LYS A CA 1
ATOM 819 C C . LYS A 1 106 ? -21.082 -3.998 2.930 1.00 77.70 276 LYS A C 1
ATOM 820 O O . LYS A 1 106 ? -20.796 -4.044 4.136 1.00 77.60 276 LYS A O 1
ATOM 826 N N . HIS A 1 107 ? -20.214 -4.271 1.956 1.00 77.39 277 HIS A N 1
ATOM 827 C CA . HIS A 1 107 ? -18.830 -4.564 2.225 1.00 77.45 277 HIS A CA 1
ATOM 828 C C . HIS A 1 107 ? -18.161 -3.514 3.112 1.00 76.95 277 HIS A C 1
ATOM 829 O O . HIS A 1 107 ? -17.421 -3.858 4.024 1.00 76.53 277 HIS A O 1
ATOM 836 N N . LEU A 1 108 ? -18.414 -2.240 2.820 1.00 76.70 278 LEU A N 1
ATOM 837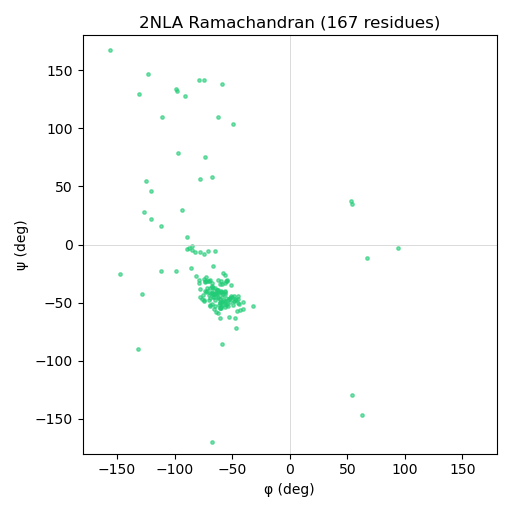 C CA . LEU A 1 108 ? -17.813 -1.125 3.554 1.00 76.27 278 LEU A CA 1
ATOM 838 C C . LEU A 1 108 ? -18.158 -1.144 5.019 1.00 76.31 278 LEU A C 1
ATOM 839 O O . LEU A 1 108 ? -17.273 -1.004 5.846 1.00 75.99 278 LEU A O 1
ATOM 844 N N . LYS A 1 109 ? -19.448 -1.297 5.334 1.00 76.62 279 LYS A N 1
ATOM 845 C CA . LYS A 1 109 ? -19.900 -1.453 6.725 1.00 76.87 279 LYS A CA 1
ATOM 846 C C . LYS A 1 109 ? -19.319 -2.730 7.324 1.00 77.15 279 LYS A C 1
ATOM 847 O O . LYS A 1 109 ? -18.897 -2.741 8.478 1.00 76.79 279 LYS A O 1
ATOM 853 N N . THR A 1 110 ? -19.291 -3.795 6.522 1.00 77.63 280 THR A N 1
ATOM 854 C CA . THR A 1 110 ? -18.651 -5.048 6.921 1.00 77.97 280 THR A CA 1
ATOM 855 C C . THR A 1 110 ? -17.211 -4.848 7.402 1.00 78.06 280 THR A C 1
ATOM 856 O O . THR A 1 110 ? -16.852 -5.364 8.460 1.00 78.43 280 THR A O 1
ATOM 860 N N . ILE A 1 111 ? -16.417 -4.081 6.644 1.00 78.11 281 ILE A N 1
ATOM 861 C CA . ILE A 1 111 ? -14.995 -3.802 6.959 1.00 77.73 281 ILE A CA 1
ATOM 862 C C . ILE A 1 111 ? -14.773 -2.507 7.763 1.00 78.28 281 ILE A C 1
ATOM 863 O O . ILE A 1 111 ? -13.720 -1.862 7.657 1.00 78.34 281 ILE A O 1
ATOM 868 N N . ASN A 1 112 ? -15.775 -2.146 8.567 1.00 78.75 282 ASN A N 1
ATOM 869 C CA . ASN A 1 112 ? -15.745 -0.962 9.436 1.00 79.01 282 ASN A CA 1
ATOM 870 C C . ASN A 1 112 ? -15.404 0.376 8.743 1.00 79.10 282 ASN A C 1
ATOM 871 O O . ASN A 1 112 ? -14.714 1.232 9.310 1.00 79.17 282 ASN A O 1
ATOM 876 N N . GLN A 1 113 ? -15.909 0.547 7.521 1.00 79.20 283 GLN A N 1
ATOM 877 C CA . GLN A 1 113 ? -15.761 1.796 6.767 1.00 79.14 283 GLN A CA 1
ATOM 878 C C . GLN A 1 113 ? -17.134 2.370 6.437 1.00 79.00 283 GLN A C 1
ATOM 879 O O . GLN A 1 113 ? -17.381 2.779 5.298 1.00 79.30 283 GLN A O 1
ATOM 885 N N . GLU A 1 114 ? -18.017 2.396 7.440 1.00 78.64 284 GLU A N 1
ATOM 886 C CA . GLU A 1 114 ? -19.399 2.848 7.253 1.00 78.28 284 GLU A CA 1
ATOM 887 C C . GLU A 1 114 ? -19.445 4.257 6.634 1.00 77.95 284 GLU A C 1
ATOM 888 O O . GLU A 1 114 ? -20.350 4.585 5.862 1.00 77.69 284 GLU A O 1
ATOM 894 N N . SER A 1 115 ? -18.438 5.066 6.934 1.00 77.67 285 SER A N 1
ATOM 895 C CA . SER A 1 115 ? -18.444 6.455 6.520 1.00 77.85 285 SER A CA 1
ATOM 896 C C . SER A 1 115 ? -17.978 6.680 5.085 1.00 77.82 285 SER A C 1
ATOM 897 O O . SER A 1 115 ? -18.056 7.797 4.590 1.00 78.18 285 SER A O 1
ATOM 900 N N . CYS A 1 116 ? -17.494 5.633 4.421 1.00 77.84 286 CYS A N 1
ATOM 901 C CA . CYS A 1 116 ? -17.161 5.705 2.987 1.00 77.67 286 CYS A CA 1
ATOM 902 C C . CYS A 1 116 ? -18.367 5.458 2.117 1.00 77.50 286 CYS A C 1
ATOM 903 O O . CYS A 1 116 ? -18.295 5.567 0.884 1.00 77.79 286 CYS A O 1
ATOM 906 N N . ILE A 1 117 ? -19.475 5.120 2.767 1.00 77.05 287 ILE A N 1
ATOM 907 C CA . ILE A 1 117 ? -20.720 4.820 2.076 1.00 76.30 287 ILE A CA 1
ATOM 908 C C . ILE A 1 117 ? -21.358 6.095 1.479 1.00 76.04 287 ILE A C 1
ATOM 909 O O . ILE A 1 117 ? -21.890 6.052 0.366 1.00 75.86 287 ILE A O 1
ATOM 914 N N . GLU A 1 118 ? -21.269 7.222 2.198 1.00 75.58 288 GLU A N 1
ATOM 915 C CA . GLU A 1 118 ? -21.758 8.504 1.679 1.00 75.19 288 GLU A CA 1
ATOM 916 C C . GLU A 1 118 ? -20.919 9.079 0.510 1.00 75.32 288 GLU A C 1
ATOM 917 O O . GLU A 1 118 ? -21.492 9.522 -0.495 1.00 75.34 288 GLU A O 1
ATOM 923 N N . PRO A 1 119 ? -19.567 9.078 0.617 1.00 75.32 289 PRO A N 1
ATOM 924 C CA . PRO A 1 119 ? -18.780 9.462 -0.566 1.00 75.37 289 PRO A CA 1
ATOM 925 C C . PRO A 1 119 ? -19.103 8.601 -1.789 1.00 75.53 289 PRO A C 1
ATOM 926 O O . PRO A 1 119 ? -19.059 9.090 -2.919 1.00 75.45 289 PRO A O 1
ATOM 930 N N . LEU A 1 120 ? -19.426 7.334 -1.546 1.00 75.70 290 LEU A N 1
ATOM 931 C CA . LEU A 1 120 ? -19.751 6.377 -2.598 1.00 76.31 290 LEU A CA 1
ATOM 932 C C . LEU A 1 120 ? -21.061 6.720 -3.344 1.00 76.95 290 LEU A C 1
ATOM 933 O O . LEU A 1 120 ? -21.139 6.667 -4.590 1.00 76.46 290 LEU A O 1
ATOM 938 N N . ALA A 1 121 ? -22.080 7.062 -2.551 1.00 77.93 291 ALA A N 1
ATOM 939 C CA . ALA A 1 121 ? -23.379 7.512 -3.039 1.00 78.65 291 ALA A CA 1
ATOM 940 C C . ALA A 1 121 ? -23.250 8.767 -3.900 1.00 79.31 291 ALA A C 1
ATOM 941 O O . ALA A 1 121 ? -23.795 8.806 -5.002 1.00 79.77 291 ALA A O 1
ATOM 943 N N . GLU A 1 122 ? -22.518 9.772 -3.404 1.00 79.98 292 GLU A N 1
ATOM 944 C CA . GLU A 1 122 ? -22.282 11.026 -4.136 1.00 80.58 292 GLU A CA 1
ATOM 945 C C . GLU A 1 122 ? -21.660 10.840 -5.518 1.00 81.04 292 GLU A C 1
ATOM 946 O O . GLU A 1 122 ? -22.137 11.422 -6.493 1.00 81.38 292 GLU A O 1
ATOM 952 N N . SER A 1 123 ? -20.597 10.038 -5.593 1.00 81.52 293 SER A N 1
ATOM 953 C CA . SER A 1 123 ? -19.923 9.748 -6.861 1.00 81.64 293 SER A CA 1
ATOM 954 C C . SER A 1 123 ? -20.898 9.096 -7.846 1.00 81.26 293 SER A C 1
ATOM 955 O O . SER A 1 123 ? -21.084 9.600 -8.955 1.00 81.25 293 SER A O 1
ATOM 958 N N . ILE A 1 124 ? -21.532 7.999 -7.434 1.00 80.68 294 ILE A N 1
ATOM 959 C CA . ILE A 1 124 ? -22.535 7.375 -8.284 1.00 80.85 294 ILE A CA 1
ATOM 960 C C . ILE A 1 124 ? -23.509 8.429 -8.836 1.00 80.76 294 ILE A C 1
ATOM 961 O O . ILE A 1 124 ? -23.764 8.463 -10.043 1.00 80.87 294 ILE A O 1
ATOM 966 N N . THR A 1 125 ? -24.001 9.309 -7.966 1.00 80.54 295 THR A N 1
ATOM 967 C CA . THR A 1 125 ? -24.953 10.337 -8.365 1.00 80.69 295 THR A CA 1
ATOM 968 C C . THR A 1 125 ? -24.279 11.318 -9.286 1.00 81.44 295 THR A C 1
ATOM 969 O O . THR A 1 125 ? -24.841 11.751 -10.300 1.00 81.32 295 THR A O 1
ATOM 973 N N . ASP A 1 126 ? -23.061 11.667 -8.899 1.00 82.33 296 ASP A N 1
ATOM 974 C CA . ASP A 1 126 ? -22.264 12.623 -9.609 1.00 82.99 296 ASP A CA 1
ATOM 975 C C . ASP A 1 126 ? -21.959 12.038 -10.978 1.00 83.13 296 ASP A C 1
ATOM 976 O O . ASP A 1 126 ? -22.155 12.697 -11.973 1.00 83.26 296 ASP A O 1
ATOM 981 N N . VAL A 1 127 ? -21.526 10.785 -11.030 1.00 83.75 297 VAL A N 1
ATOM 982 C CA . VAL A 1 127 ? -21.283 10.119 -12.312 1.00 84.63 297 VAL A CA 1
ATOM 983 C C . VAL A 1 127 ? -22.443 10.336 -13.266 1.00 84.77 297 VAL A C 1
ATOM 984 O O . VAL A 1 127 ? -22.309 11.083 -14.239 1.00 84.68 297 VAL A O 1
ATOM 988 N N . LEU A 1 128 ? -23.568 9.678 -12.966 1.00 84.81 298 LEU A N 1
ATOM 989 C CA . LEU A 1 128 ? -24.773 9.717 -13.790 1.00 84.83 298 LEU A CA 1
ATOM 990 C C . LEU A 1 128 ? -25.143 11.126 -14.197 1.00 84.65 298 LEU A C 1
ATOM 991 O O . LEU A 1 128 ? -25.111 11.453 -15.378 1.00 84.92 298 LEU A O 1
ATOM 996 N N . VAL A 1 129 ? -25.462 11.955 -13.202 1.00 84.10 299 VAL A N 1
ATOM 997 C CA . VAL A 1 129 ? -26.089 13.247 -13.418 1.00 83.34 299 VAL A CA 1
ATOM 998 C C . VAL A 1 129 ? -25.146 14.254 -14.071 1.00 83.35 299 VAL A C 1
ATOM 999 O O . VAL A 1 129 ? -25.590 15.116 -14.831 1.00 83.40 299 VAL A O 1
ATOM 1003 N N . ARG A 1 130 ? -23.851 14.131 -13.792 1.00 83.13 300 ARG A N 1
ATOM 1004 C CA . ARG A 1 130 ? -22.859 15.055 -14.333 1.00 83.23 300 ARG A CA 1
ATOM 1005 C C . ARG A 1 130 ? -22.379 14.624 -15.719 1.00 82.35 300 ARG A C 1
ATOM 1006 O O . ARG A 1 130 ? -21.855 15.437 -16.486 1.00 82.39 300 ARG A O 1
ATOM 1014 N N . THR A 1 131 ? -22.574 13.354 -16.050 1.00 81.64 301 THR A N 1
ATOM 1015 C CA . THR A 1 131 ? -22.119 12.856 -17.345 1.00 81.25 301 THR A CA 1
ATOM 1016 C C . THR A 1 131 ? -23.254 12.489 -18.302 1.00 80.87 301 THR A C 1
ATOM 1017 O O . THR A 1 131 ? -23.048 12.449 -19.514 1.00 81.02 301 THR A O 1
ATOM 1021 N N . LYS A 1 132 ? -24.438 12.209 -17.758 1.00 80.33 302 LYS A N 1
ATOM 1022 C CA . LYS A 1 132 ? -25.578 11.728 -18.551 1.00 79.71 302 LYS A CA 1
ATOM 1023 C C . LYS A 1 132 ? -26.834 12.571 -18.334 1.00 79.58 302 LYS A C 1
ATOM 1024 O O . LYS A 1 132 ? -27.951 12.074 -18.483 1.00 79.39 302 LYS A O 1
ATOM 1030 N N . ARG A 1 133 ? -26.623 13.848 -17.994 1.00 79.55 303 ARG A N 1
ATOM 1031 C CA . ARG A 1 133 ? -27.673 14.850 -17.760 1.00 79.37 303 ARG A CA 1
ATOM 1032 C C . ARG A 1 133 ? -28.783 14.833 -18.810 1.00 79.14 303 ARG A C 1
ATOM 1033 O O . ARG A 1 133 ? -29.962 14.772 -18.458 1.00 78.92 303 ARG A O 1
ATOM 1041 N N . ASP A 1 134 ? -28.402 14.859 -20.088 1.00 78.99 304 ASP A N 1
ATOM 1042 C CA . ASP A 1 134 ? -29.374 14.998 -21.185 1.00 78.90 304 ASP A CA 1
ATOM 1043 C C . ASP A 1 134 ? -30.072 13.716 -21.595 1.00 78.99 304 ASP A C 1
ATOM 1044 O O . ASP A 1 134 ? -31.198 13.771 -22.112 1.00 78.80 304 ASP A O 1
ATOM 1049 N N . TRP A 1 135 ? -29.412 12.574 -21.383 1.00 79.01 305 TRP A N 1
ATOM 1050 C CA . TRP A 1 135 ? -30.106 11.300 -21.520 1.00 79.08 305 TRP A CA 1
ATOM 1051 C C . TRP A 1 135 ? -31.198 11.224 -20.447 1.00 79.55 305 TRP A C 1
ATOM 1052 O O . TRP A 1 135 ? -32.379 11.104 -20.778 1.00 79.56 305 TRP A O 1
ATOM 1063 N N . LEU A 1 136 ? -30.793 11.342 -19.177 1.00 80.16 306 LEU A N 1
ATOM 1064 C CA . LEU A 1 136 ? -31.706 11.338 -18.016 1.00 80.53 306 LEU A CA 1
ATOM 1065 C C . LEU A 1 136 ? -32.939 12.217 -18.223 1.00 80.45 306 LEU A C 1
ATOM 1066 O O . 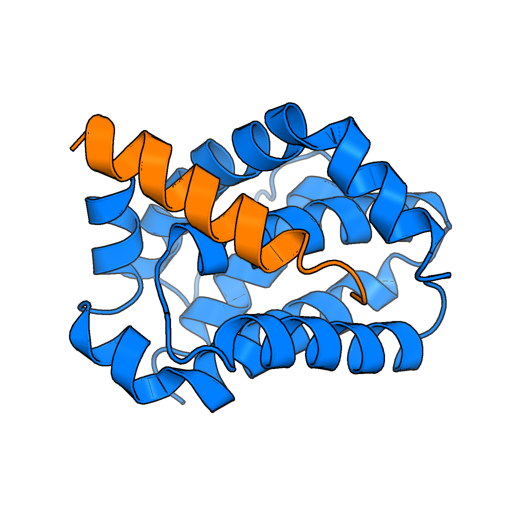LEU A 1 136 ? -34.071 11.793 -17.948 1.00 80.36 306 LEU A O 1
ATOM 1071 N N . VAL A 1 137 ? -32.701 13.434 -18.713 1.00 80.31 307 VAL A N 1
ATOM 1072 C CA . VAL A 1 137 ? -33.763 14.395 -18.984 1.00 80.30 307 VAL A CA 1
ATOM 1073 C C . VAL A 1 137 ? -34.720 13.898 -20.079 1.00 80.34 307 VAL A C 1
ATOM 1074 O O . VAL A 1 137 ? -35.933 14.031 -19.929 1.00 80.39 307 VAL A O 1
ATOM 1078 N N . LYS A 1 138 ? -34.191 13.305 -21.152 1.00 80.35 308 LYS A N 1
ATOM 1079 C CA . LYS A 1 138 ? -35.040 12.819 -22.255 1.00 80.50 308 LYS A CA 1
ATOM 1080 C C . LYS A 1 138 ? -35.988 11.672 -21.859 1.00 80.69 308 LYS A C 1
ATOM 1081 O O . LYS A 1 138 ? -36.825 11.265 -22.660 1.00 80.57 308 LYS A O 1
ATOM 1087 N N . GLN A 1 139 ? -35.861 11.170 -20.627 1.00 81.20 309 GLN A N 1
ATOM 1088 C CA . GLN A 1 139 ? -36.669 10.036 -20.125 1.00 81.62 309 GLN A CA 1
ATOM 1089 C C . GLN A 1 139 ? -37.661 10.433 -19.025 1.00 81.78 309 GLN A C 1
ATOM 1090 O O . GLN A 1 139 ? -38.185 9.567 -18.314 1.00 81.84 309 GLN A O 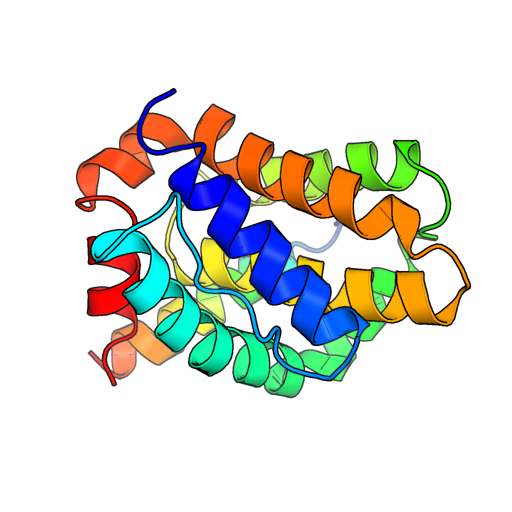1
ATOM 1096 N N . ARG A 1 140 ? -37.914 11.737 -18.898 1.00 81.98 310 ARG A N 1
ATOM 1097 C CA . ARG A 1 140 ? -38.652 12.306 -17.767 1.00 82.24 310 ARG A CA 1
ATOM 1098 C C . ARG A 1 140 ? -38.000 11.858 -16.448 1.00 82.43 310 ARG A C 1
ATOM 1099 O O . ARG A 1 140 ? -38.670 11.626 -15.437 1.00 82.61 310 ARG A O 1
ATOM 1107 N N . GLY A 1 141 ? -36.680 11.728 -16.477 1.00 82.38 311 GLY A N 1
ATOM 1108 C CA . GLY A 1 141 ? -35.924 11.378 -15.287 1.00 82.87 311 GLY A CA 1
ATOM 1109 C C . GLY A 1 141 ? -36.346 10.116 -14.547 1.00 82.99 311 GLY A C 1
ATOM 1110 O O . GLY A 1 141 ? -36.492 9.036 -15.138 1.00 83.11 311 GLY A O 1
ATOM 1111 N N . TRP A 1 142 ? -36.538 10.264 -13.239 1.00 82.98 312 TRP A N 1
ATOM 1112 C CA . TRP A 1 142 ? -36.791 9.129 -12.363 1.00 82.76 312 TRP A CA 1
ATOM 1113 C C . TRP A 1 142 ? -38.124 8.485 -12.660 1.00 82.11 312 TRP A C 1
ATOM 1114 O O . TRP A 1 142 ? -38.354 7.338 -12.282 1.00 81.83 312 TRP A O 1
ATOM 1125 N N . ASP A 1 143 ? -38.984 9.233 -13.350 1.00 81.34 313 ASP A N 1
ATOM 1126 C CA . ASP A 1 143 ? -40.278 8.738 -13.783 1.00 80.78 313 ASP A CA 1
ATOM 1127 C C . ASP A 1 143 ? -40.103 7.654 -14.831 1.00 80.34 313 ASP A C 1
ATOM 1128 O O . ASP A 1 143 ? -40.793 6.638 -14.796 1.00 79.94 313 ASP A O 1
ATOM 1133 N N . GLY A 1 144 ? -39.166 7.874 -15.751 1.00 80.10 314 GLY A N 1
ATOM 1134 C CA . GLY A 1 144 ? -38.830 6.889 -16.773 1.00 80.10 314 GLY A CA 1
ATOM 1135 C C . GLY A 1 144 ? -38.281 5.611 -16.170 1.00 80.11 314 GLY A C 1
ATOM 1136 O O . GLY A 1 144 ? -38.663 4.509 -16.564 1.00 79.99 314 GLY A O 1
ATOM 1137 N N . PHE A 1 145 ? -37.378 5.762 -15.208 1.00 80.29 315 PHE A N 1
ATOM 1138 C CA . PHE A 1 145 ? -36.855 4.628 -14.453 1.00 80.73 315 PHE A CA 1
ATOM 1139 C C . PHE A 1 145 ? -37.988 3.709 -13.949 1.00 81.06 315 PHE A C 1
ATOM 1140 O O . PHE A 1 145 ? -37.953 2.488 -14.141 1.00 81.04 315 PHE A O 1
ATOM 1148 N N . VAL A 1 146 ? -39.000 4.324 -13.336 1.00 81.50 316 VAL A N 1
ATOM 1149 C CA . VAL A 1 146 ? -40.145 3.633 -12.721 1.00 81.74 316 VAL A CA 1
ATOM 1150 C C . VAL A 1 146 ? -41.055 2.937 -13.738 1.00 81.75 316 VAL A C 1
ATOM 1151 O O . VAL A 1 146 ? -41.610 1.864 -13.455 1.00 81.62 316 VAL A O 1
ATOM 1155 N N . GLU A 1 147 ? -41.207 3.559 -14.907 1.00 81.96 317 GLU A N 1
ATOM 1156 C CA . GLU A 1 147 ? -41.995 2.988 -16.011 1.00 82.15 317 GLU A CA 1
ATOM 1157 C C . GLU A 1 147 ? -41.226 1.900 -16.777 1.00 81.98 317 GLU A C 1
ATOM 1158 O O . GLU A 1 147 ? -41.822 0.936 -17.277 1.00 81.80 317 GLU A O 1
ATOM 1164 N N . PHE A 1 148 ? -39.907 2.056 -16.874 1.00 81.77 318 PHE A N 1
ATOM 1165 C CA . PHE A 1 148 ? -39.095 0.984 -17.409 1.00 81.71 318 PHE A CA 1
ATOM 1166 C C . PHE A 1 148 ? -39.257 -0.291 -16.577 1.00 81.20 318 PHE A C 1
ATOM 1167 O O . PHE A 1 148 ? -39.582 -1.343 -17.122 1.00 81.52 318 PHE A O 1
ATOM 1175 N N . PHE A 1 149 ? -39.072 -0.188 -15.262 1.00 80.29 319 PHE A N 1
ATOM 1176 C CA . PHE A 1 149 ? -39.134 -1.361 -14.395 1.00 79.47 319 PHE A CA 1
ATOM 1177 C C . PHE A 1 149 ? -40.528 -1.727 -13.819 1.00 79.51 319 PHE A C 1
ATOM 1178 O O . PHE A 1 149 ? -40.647 -2.635 -12.995 1.00 79.51 319 PHE A O 1
ATOM 1186 N N . HIS A 1 150 ? -41.579 -1.042 -14.253 1.00 79.47 320 HIS A N 1
ATOM 1187 C CA . HIS A 1 150 ? -42.927 -1.480 -13.917 1.00 79.75 320 HIS A CA 1
ATOM 1188 C C . HIS A 1 150 ? -43.146 -2.878 -14.519 1.00 79.97 320 HIS A C 1
ATOM 1189 O O . HIS A 1 150 ? -43.222 -3.026 -15.749 1.00 80.11 320 HIS A O 1
ATOM 1196 N N . VAL A 1 151 ? -43.210 -3.882 -13.634 1.00 80.10 321 VAL A N 1
ATOM 1197 C CA . VAL A 1 151 ? -43.388 -5.326 -13.955 1.00 80.02 321 VAL A CA 1
ATOM 1198 C C . VAL A 1 151 ? -42.837 -6.199 -12.788 1.00 80.28 321 VAL A C 1
ATOM 1199 O O . VAL A 1 151 ? -42.872 -7.446 -12.794 1.00 79.98 321 VAL A O 1
ATOM 1203 N N . ASP B 2 6 ? -12.164 -1.867 -14.925 1.00 81.13 73 ASP B N 1
ATOM 1204 C CA . ASP B 2 6 ? -13.032 -3.022 -15.315 1.00 81.42 73 ASP B CA 1
ATOM 1205 C C . ASP B 2 6 ? -12.598 -3.539 -16.689 1.00 81.83 73 ASP B C 1
ATOM 1206 O O . ASP B 2 6 ? -13.340 -3.399 -17.671 1.00 81.89 73 ASP B O 1
ATOM 1211 N N . GLU B 2 7 ? -11.396 -4.129 -16.742 1.00 81.97 74 GLU B N 1
ATOM 1212 C CA . GLU B 2 7 ? -10.767 -4.616 -17.985 1.00 81.98 74 GLU B CA 1
ATOM 1213 C C . GLU B 2 7 ? -11.732 -5.376 -18.915 1.00 82.03 74 GLU B C 1
ATOM 1214 O O . GLU B 2 7 ? -11.798 -5.082 -20.124 1.00 81.99 74 GLU B O 1
ATOM 1220 N N . CYS B 2 8 ? -12.446 -6.358 -18.349 1.00 81.85 75 CYS B N 1
ATOM 1221 C CA . CYS B 2 8 ? -13.547 -7.049 -19.037 1.00 81.73 75 CYS B CA 1
ATOM 1222 C C . CYS B 2 8 ? -14.799 -6.268 -18.682 1.00 81.83 75 CYS B C 1
ATOM 1223 O O . CYS B 2 8 ? -15.067 -6.005 -17.485 1.00 82.26 75 CYS B O 1
ATOM 1226 N N . ALA B 2 9 ? -15.547 -5.876 -19.713 1.00 81.26 76 ALA B N 1
ATOM 1227 C CA . ALA B 2 9 ? -16.635 -4.919 -19.549 1.00 80.76 76 ALA B CA 1
ATOM 1228 C C . ALA B 2 9 ? -17.809 -5.475 -18.719 1.00 80.62 76 ALA B C 1
ATOM 1229 O O . ALA B 2 9 ? -18.947 -5.483 -19.197 1.00 80.95 76 ALA B O 1
ATOM 1231 N N . GLN B 2 10 ? -17.540 -5.902 -17.475 1.00 80.27 77 GLN B N 1
ATOM 1232 C CA . GLN B 2 10 ? -18.504 -6.717 -16.684 1.00 79.94 77 GLN B CA 1
ATOM 1233 C C . GLN B 2 10 ? -19.774 -5.980 -16.342 1.00 79.43 77 GLN B C 1
ATOM 1234 O O . GLN B 2 10 ? -20.872 -6.475 -16.601 1.00 79.33 77 GLN B O 1
ATOM 1240 N N . LEU B 2 11 ? -19.602 -4.799 -15.755 1.00 78.96 78 LEU B N 1
ATOM 1241 C CA . LEU B 2 11 ? -20.717 -3.952 -15.361 1.00 78.87 78 LEU B CA 1
ATOM 1242 C C . LEU B 2 11 ? -21.557 -3.470 -16.552 1.00 78.61 78 LEU B C 1
ATOM 1243 O O . LEU B 2 11 ? -22.790 -3.367 -16.457 1.00 78.55 78 LEU B O 1
ATOM 1248 N N . ARG B 2 12 ? -20.900 -3.136 -17.655 1.00 78.18 79 ARG B N 1
ATOM 1249 C CA . ARG B 2 12 ? -21.641 -2.706 -18.809 1.00 78.27 79 ARG B CA 1
ATOM 1250 C C . ARG B 2 12 ? -22.546 -3.880 -19.191 1.00 78.39 79 ARG B C 1
ATOM 1251 O O . ARG B 2 12 ? -23.785 -3.753 -19.251 1.00 77.94 79 ARG B O 1
ATOM 1259 N N . ARG B 2 13 ? -21.899 -5.032 -19.380 1.00 78.43 80 ARG B N 1
ATOM 1260 C CA . ARG B 2 13 ? -22.528 -6.249 -19.879 1.00 78.33 80 ARG B CA 1
ATOM 1261 C C . ARG B 2 13 ? -23.663 -6.767 -18.988 1.00 77.90 80 ARG B C 1
ATOM 1262 O O . ARG B 2 13 ? -24.645 -7.328 -19.485 1.00 77.75 80 ARG B O 1
ATOM 1270 N N . ILE B 2 14 ? -23.517 -6.585 -17.683 1.00 77.46 81 ILE B N 1
ATOM 1271 C CA . ILE B 2 14 ? -24.600 -6.870 -16.764 1.00 77.51 81 ILE B CA 1
ATOM 1272 C C . ILE B 2 14 ? -25.700 -5.812 -16.970 1.00 78.44 81 ILE B C 1
ATOM 1273 O O . ILE B 2 14 ? -26.881 -6.140 -17.110 1.00 78.74 81 ILE B O 1
ATOM 1278 N N . GLY B 2 15 ? -25.302 -4.541 -17.019 1.00 79.07 82 GLY B N 1
ATOM 1279 C CA . GLY B 2 15 ? -26.230 -3.454 -17.300 1.00 78.79 82 GLY B CA 1
ATOM 1280 C C . GLY B 2 15 ? -27.064 -3.794 -18.509 1.00 78.57 82 GLY B C 1
ATOM 1281 O O . GLY B 2 15 ? -28.280 -3.697 -18.461 1.00 78.65 82 GLY B O 1
ATOM 1282 N N . ASP B 2 16 ? -26.414 -4.237 -19.577 1.00 78.42 83 ASP B N 1
ATOM 1283 C CA . ASP B 2 16 ? -27.136 -4.553 -20.794 1.00 78.97 83 ASP B CA 1
ATOM 1284 C C . ASP B 2 16 ? -28.023 -5.788 -20.671 1.00 79.64 83 ASP B C 1
ATOM 1285 O O . ASP B 2 16 ? -29.070 -5.867 -21.325 1.00 79.54 83 ASP B O 1
ATOM 1290 N N . LYS B 2 17 ? -27.616 -6.734 -19.824 1.00 80.48 84 LYS B N 1
ATOM 1291 C CA . LYS B 2 17 ? -28.424 -7.930 -19.545 1.00 81.42 84 LYS B CA 1
ATOM 1292 C C . LYS B 2 17 ? -29.677 -7.602 -18.745 1.00 81.73 84 LYS B C 1
ATOM 1293 O O . LYS B 2 17 ? -30.765 -8.115 -19.032 1.00 82.02 84 LYS B O 1
ATOM 1299 N N . VAL B 2 18 ? -29.509 -6.755 -17.732 1.00 82.07 85 VAL B N 1
ATOM 1300 C CA . VAL B 2 18 ? -30.623 -6.261 -16.934 1.00 82.30 85 VAL B CA 1
ATOM 1301 C C . VAL B 2 18 ? -31.564 -5.469 -17.842 1.00 82.52 85 VAL B C 1
ATOM 1302 O O . VAL B 2 18 ? -32.790 -5.570 -17.713 1.00 82.68 85 VAL B O 1
ATOM 1306 N N . ASN B 2 19 ? -30.987 -4.708 -18.773 1.00 82.48 86 ASN B N 1
ATOM 1307 C CA . ASN B 2 19 ? -31.789 -4.027 -19.778 1.00 82.53 86 ASN B CA 1
ATOM 1308 C C . ASN B 2 19 ? -32.474 -5.026 -20.721 1.00 82.72 86 ASN B C 1
ATOM 1309 O O . ASN B 2 19 ? -33.661 -4.870 -21.009 1.00 83.12 86 ASN B O 1
ATOM 1314 N N . LEU B 2 20 ? -31.761 -6.066 -21.160 1.00 82.49 87 LEU B N 1
ATOM 1315 C CA . LEU B 2 20 ? -32.371 -7.073 -22.052 1.00 82.43 87 LEU B CA 1
ATOM 1316 C C . LEU B 2 20 ? -33.579 -7.771 -21.417 1.00 82.21 87 LEU B C 1
ATOM 1317 O O . LEU B 2 20 ? -34.657 -7.787 -22.018 1.00 81.92 87 LEU B O 1
ATOM 1322 N N . ARG B 2 21 ? -33.393 -8.327 -20.211 1.00 82.20 88 ARG B N 1
ATOM 1323 C CA . ARG B 2 21 ? -34.459 -9.065 -19.477 1.00 82.15 88 ARG B CA 1
ATOM 1324 C C . ARG B 2 21 ? -35.763 -8.255 -19.319 1.00 82.36 88 ARG B C 1
ATOM 1325 O O . ARG B 2 21 ? -36.869 -8.766 -19.607 1.00 82.19 88 ARG B O 1
ATOM 1333 N N . GLN B 2 22 ? -35.613 -6.998 -18.879 1.00 82.18 89 GLN B N 1
ATOM 1334 C CA . GLN B 2 22 ? -36.709 -6.041 -18.830 1.00 81.89 89 GLN B CA 1
ATOM 1335 C C . GLN B 2 22 ? -37.332 -5.743 -20.180 1.00 81.56 89 GLN B C 1
ATOM 1336 O O . GLN B 2 22 ? -38.550 -5.795 -20.299 1.00 81.70 89 GLN B O 1
ATOM 1342 N N . LYS B 2 23 ? -36.507 -5.418 -21.181 1.00 81.14 90 LYS B N 1
ATOM 1343 C CA . LYS B 2 23 ? -36.992 -5.187 -22.547 1.00 80.69 90 LYS B CA 1
ATOM 1344 C C . LYS B 2 23 ? -37.955 -6.304 -22.973 1.00 80.43 90 LYS B C 1
ATOM 1345 O O . LYS B 2 23 ? -39.054 -6.026 -23.478 1.00 80.41 90 LYS B O 1
ATOM 1351 N N . LEU B 2 24 ? -37.542 -7.556 -22.733 1.00 80.00 91 LEU B N 1
ATOM 1352 C CA . LEU B 2 24 ? -38.326 -8.764 -23.072 1.00 79.43 91 LEU B CA 1
ATOM 1353 C C . LEU B 2 24 ? -39.516 -8.995 -22.127 1.00 79.12 91 LEU B C 1
ATOM 1354 O O . LEU B 2 24 ? -40.338 -9.882 -22.362 1.00 78.96 91 LEU B O 1
ATOM 1359 N N . LEU B 2 25 ? -39.583 -8.198 -21.060 1.00 78.70 92 LEU B N 1
ATOM 1360 C CA . LEU B 2 25 ? -40.710 -8.197 -20.129 1.00 78.23 92 LEU B CA 1
ATOM 1361 C C . LEU B 2 25 ? -41.710 -7.067 -20.396 1.00 77.93 92 LEU B C 1
ATOM 1362 O O . LEU B 2 25 ? -42.869 -7.178 -19.999 1.00 77.79 92 LEU B O 1
ATOM 1367 N N . ASN B 2 26 ? -41.257 -5.993 -21.056 1.00 77.63 93 ASN B N 1
ATOM 1368 C CA . ASN B 2 26 ? -42.096 -4.825 -21.385 1.00 77.62 93 ASN B CA 1
ATOM 1369 C C . ASN B 2 26 ? -42.895 -4.932 -22.716 1.00 78.01 93 ASN B C 1
ATOM 1370 O O . ASN B 2 26 ? -43.823 -4.138 -22.999 1.00 77.82 93 ASN B O 1
#

Secondary structure (DSSP, 8-state):
-HHHHHHHHHHHHHHHHHHTSS--SS--TTTHHHHHHHHHHHHHHHHHHHHHTHHHHHHHHHHS---SHHHHHHHHHHHHHHGGGS---HHHHHHHHHHHHHHHHHHHHTT-GGGHHHHHHHHHHHHHHHSHHHHHHTTTHHHHHHHS--/--S-HHHHHHHHHHHHHHTT-